Protein AF-A0A935LL86-F1 (afdb_monomer_lite)

Sequence (190 aa):
MKTKGHTALGVNRIAEVAKLDKKLIYVYFGSVDKLIETYVKKQEYWSVLFEKSSTELVEKAKNEIDANKTTEELVNLFDYFYSSKEMQKIILWEISEKNKALKNIATQREAFAGKLFEFSDSFFTNNDIDFRALMAIQIAGLYHLVLNGKANGTTFCGIDITKEADRKRIEQAINQIQSCIFEKAKQKKT

Secondary structure (DSSP, 8-state):
--SS-GGG-SHHHHHHHHTS-HHHHHHHHSSHHHHHHHHHHHH-HHHHHHHH--HHHHHHHTT---HHHHHHHHHHHHHHHHH-HHHHHHHHHHHHS--HHHHHHHHHHHHHHHHHHHHHHHHHTTSS--HHHHHHHHHHHHHHHHHHHHHH---BTTB-TTSHHHHHHHHHHHHHHHHHHHHHHHHTT-

Structure (mmCIF, N/CA/C/O backbone):
data_AF-A0A935LL86-F1
#
_entry.id   AF-A0A935LL86-F1
#
loop_
_atom_site.group_PDB
_atom_site.id
_atom_site.type_symbol
_atom_site.label_atom_id
_atom_site.label_alt_id
_atom_site.label_comp_id
_atom_site.label_asym_id
_atom_site.label_entity_id
_atom_site.label_seq_id
_atom_site.pdbx_PDB_ins_code
_atom_site.Cartn_x
_atom_site.Cartn_y
_atom_site.Cartn_z
_atom_site.occupancy
_atom_site.B_iso_or_equiv
_atom_site.auth_seq_id
_atom_site.auth_comp_id
_atom_site.auth_asym_id
_atom_site.auth_atom_id
_atom_site.pdbx_PDB_model_num
ATOM 1 N N . MET A 1 1 ? 8.339 -1.207 -18.072 1.00 55.94 1 MET A N 1
ATOM 2 C CA . MET A 1 1 ? 7.501 -1.431 -16.868 1.00 55.94 1 MET A CA 1
ATOM 3 C C . MET A 1 1 ? 6.144 -2.066 -17.169 1.00 55.94 1 MET A C 1
ATOM 5 O O . MET A 1 1 ? 5.801 -3.041 -16.518 1.00 55.94 1 MET A O 1
ATOM 9 N N . LYS A 1 2 ? 5.371 -1.592 -18.160 1.00 54.03 2 LYS A N 1
ATOM 10 C CA . LYS A 1 2 ? 3.994 -2.082 -18.371 1.00 54.03 2 LYS A CA 1
ATOM 11 C C . LYS A 1 2 ? 3.855 -3.521 -18.913 1.00 54.03 2 LYS A C 1
ATOM 13 O O . LYS A 1 2 ? 2.810 -4.108 -18.669 1.00 54.03 2 LYS A O 1
ATOM 18 N N . THR A 1 3 ? 4.850 -4.107 -19.584 1.00 54.25 3 THR A N 1
ATOM 19 C CA . THR A 1 3 ? 4.642 -5.338 -20.384 1.00 54.25 3 THR A CA 1
ATOM 20 C C . THR A 1 3 ? 5.472 -6.569 -20.001 1.00 54.25 3 THR A C 1
ATOM 22 O O . THR A 1 3 ? 5.074 -7.663 -20.372 1.00 54.25 3 THR A O 1
ATOM 25 N N . LYS A 1 4 ? 6.610 -6.443 -19.296 1.00 57.56 4 LYS A N 1
ATOM 26 C CA . LYS A 1 4 ? 7.564 -7.566 -19.115 1.00 57.56 4 LYS A CA 1
ATOM 27 C C . LYS A 1 4 ? 8.084 -7.796 -17.681 1.00 57.56 4 LYS A C 1
ATOM 29 O O . LYS A 1 4 ? 9.087 -8.477 -17.520 1.00 57.56 4 LYS A O 1
ATOM 34 N N . GLY A 1 5 ? 7.431 -7.243 -16.652 1.00 56.56 5 GLY A N 1
ATOM 35 C CA . GLY A 1 5 ? 7.878 -7.396 -15.252 1.00 56.56 5 GLY A CA 1
ATOM 36 C C . GLY A 1 5 ? 9.148 -6.596 -14.911 1.00 56.56 5 GLY A C 1
ATOM 37 O O . GLY A 1 5 ? 9.671 -5.872 -15.763 1.00 56.56 5 GLY A O 1
ATOM 38 N N . HIS A 1 6 ? 9.635 -6.681 -13.669 1.00 56.97 6 HIS A N 1
ATOM 39 C CA . HIS A 1 6 ? 10.824 -5.946 -13.206 1.00 56.97 6 HIS A CA 1
ATOM 40 C C . HIS A 1 6 ? 12.147 -6.602 -13.603 1.00 56.97 6 HIS A C 1
ATOM 42 O O . HIS A 1 6 ? 13.141 -5.898 -13.733 1.00 56.97 6 HIS A O 1
ATOM 48 N N . THR A 1 7 ? 12.175 -7.903 -13.903 1.00 55.91 7 THR A N 1
ATOM 49 C CA . THR A 1 7 ? 13.348 -8.572 -14.507 1.00 55.91 7 THR A CA 1
ATOM 50 C C . THR A 1 7 ? 13.721 -7.968 -15.870 1.00 55.91 7 THR A C 1
ATOM 52 O O . THR A 1 7 ? 14.844 -8.105 -16.352 1.00 55.91 7 THR A O 1
ATOM 55 N N . ALA A 1 8 ? 12.799 -7.216 -16.481 1.00 56.88 8 ALA A N 1
ATOM 56 C CA . ALA A 1 8 ? 13.017 -6.414 -17.677 1.00 56.88 8 ALA A CA 1
ATOM 57 C C . ALA A 1 8 ? 13.539 -4.982 -17.410 1.00 56.88 8 ALA A C 1
ATOM 59 O O . ALA A 1 8 ? 13.748 -4.246 -18.374 1.00 56.88 8 ALA A O 1
ATOM 60 N N . LEU A 1 9 ? 13.767 -4.571 -16.156 1.00 63.94 9 LEU A N 1
ATOM 61 C CA . LEU A 1 9 ? 14.299 -3.248 -15.769 1.00 63.94 9 LEU A CA 1
ATOM 62 C C . LEU A 1 9 ? 15.834 -3.150 -15.845 1.00 63.94 9 LEU A C 1
ATOM 64 O O . LEU A 1 9 ? 16.451 -2.343 -15.158 1.00 63.94 9 LEU A O 1
ATOM 68 N N . GLY A 1 10 ? 16.473 -3.954 -16.694 1.00 69.25 10 GLY A N 1
ATOM 69 C CA . GLY A 1 10 ? 17.899 -3.812 -16.983 1.00 69.25 10 GLY A CA 1
ATOM 70 C C . GLY A 1 10 ? 18.177 -2.618 -17.901 1.00 69.25 10 GLY A C 1
ATOM 71 O O . GLY A 1 10 ? 17.397 -2.347 -18.817 1.00 69.25 10 GLY A O 1
ATOM 72 N N . VAL A 1 11 ? 19.323 -1.949 -17.709 1.00 78.19 11 VAL A N 1
ATOM 73 C CA . VAL A 1 11 ? 19.739 -0.758 -18.485 1.00 78.19 11 VAL A CA 1
ATOM 74 C C . VAL A 1 11 ? 19.571 -0.938 -19.995 1.00 78.19 11 VAL A C 1
ATOM 76 O O . VAL A 1 11 ? 19.032 -0.068 -20.673 1.00 78.19 11 VAL A O 1
ATOM 79 N N . ASN A 1 12 ? 19.978 -2.101 -20.510 1.00 78.06 12 ASN A N 1
ATOM 80 C CA . ASN A 1 12 ? 19.962 -2.400 -21.939 1.00 78.06 12 ASN A CA 1
ATOM 81 C C . ASN A 1 12 ? 18.534 -2.448 -22.478 1.00 78.06 12 ASN A C 1
ATOM 83 O O . ASN A 1 12 ? 18.262 -1.944 -23.559 1.00 78.06 12 ASN A O 1
ATOM 87 N N . ARG A 1 13 ? 17.608 -3.005 -21.699 1.00 76.94 13 ARG A N 1
ATOM 88 C CA . ARG A 1 13 ? 16.220 -3.173 -22.116 1.00 76.94 13 ARG A CA 1
ATOM 89 C C . ARG A 1 13 ? 15.426 -1.880 -22.008 1.00 76.94 13 ARG A C 1
ATOM 91 O O . ARG A 1 13 ? 14.560 -1.619 -22.835 1.00 76.94 13 ARG A O 1
ATOM 98 N N . ILE A 1 14 ? 15.733 -1.060 -21.005 1.00 80.69 14 ILE A N 1
ATOM 99 C CA . ILE A 1 14 ? 15.182 0.293 -20.895 1.00 80.69 14 ILE A CA 1
ATOM 100 C C . ILE A 1 14 ? 15.620 1.125 -22.105 1.00 80.69 14 ILE A C 1
ATOM 102 O O . ILE A 1 14 ? 14.772 1.736 -22.751 1.00 80.69 14 ILE A O 1
ATOM 106 N N . ALA A 1 15 ? 16.912 1.096 -22.441 1.00 83.56 15 ALA A N 1
ATOM 107 C CA . ALA A 1 15 ? 17.472 1.789 -23.599 1.00 83.56 15 ALA A CA 1
ATOM 108 C C . ALA A 1 15 ? 16.850 1.308 -24.924 1.00 83.56 15 ALA A C 1
ATOM 110 O O . ALA A 1 15 ? 16.415 2.122 -25.736 1.00 83.56 15 ALA A O 1
ATOM 111 N N . GLU A 1 16 ? 16.718 -0.010 -25.096 1.00 84.25 16 GLU A N 1
ATOM 112 C CA . GLU A 1 16 ? 16.085 -0.640 -26.262 1.00 84.25 16 GLU A CA 1
ATOM 113 C C . GLU A 1 16 ? 14.626 -0.191 -26.440 1.00 84.25 16 GLU A C 1
ATOM 115 O O . GLU A 1 16 ? 14.238 0.252 -27.520 1.00 84.25 16 GLU A O 1
ATOM 120 N N . VAL A 1 17 ? 13.818 -0.241 -25.374 1.00 81.81 17 VAL A N 1
ATOM 121 C CA . VAL A 1 17 ? 12.406 0.178 -25.420 1.00 81.81 17 VAL A CA 1
ATOM 122 C C . VAL A 1 17 ? 12.272 1.683 -25.655 1.00 81.81 17 VAL A C 1
ATOM 124 O O . VAL A 1 17 ? 11.382 2.105 -26.390 1.00 81.81 17 VAL A O 1
ATOM 127 N N . ALA A 1 18 ? 13.148 2.489 -25.052 1.00 83.25 18 ALA A N 1
ATOM 128 C CA . ALA A 1 18 ? 13.172 3.936 -25.247 1.00 83.25 18 ALA A CA 1
ATOM 129 C C . ALA A 1 18 ? 13.716 4.347 -26.626 1.00 83.25 18 ALA A C 1
ATOM 131 O O . ALA A 1 18 ? 13.548 5.501 -27.008 1.00 83.25 18 ALA A O 1
ATOM 132 N N . LYS A 1 19 ? 14.350 3.422 -27.365 1.00 86.38 19 LYS A N 1
ATOM 133 C CA . LYS A 1 19 ? 15.103 3.691 -28.602 1.00 86.38 19 LYS A CA 1
ATOM 134 C C . LYS A 1 19 ? 16.172 4.777 -28.407 1.00 86.38 19 LYS A C 1
ATOM 136 O O . LYS A 1 19 ? 16.367 5.630 -29.267 1.00 86.38 19 LYS A O 1
ATOM 141 N N . LEU A 1 20 ? 16.850 4.743 -27.259 1.00 89.06 20 LEU A N 1
ATOM 142 C CA . LEU A 1 20 ? 17.878 5.706 -26.860 1.00 89.06 20 LEU A CA 1
ATOM 143 C C . LEU A 1 20 ? 19.176 4.992 -26.478 1.00 89.06 20 LEU A C 1
ATOM 145 O O . LEU A 1 20 ? 19.161 3.832 -26.071 1.00 89.06 20 LEU A O 1
ATOM 149 N N . ASP A 1 21 ? 20.306 5.697 -26.559 1.00 88.88 21 ASP A N 1
ATOM 150 C CA . ASP A 1 21 ? 21.582 5.175 -26.063 1.00 88.88 21 ASP A CA 1
ATOM 151 C C . ASP A 1 21 ? 21.531 5.025 -24.532 1.00 88.88 21 ASP A C 1
ATOM 153 O O . ASP A 1 21 ? 21.173 5.957 -23.806 1.00 88.88 21 ASP A O 1
ATOM 157 N N . LYS A 1 22 ? 21.945 3.858 -24.022 1.00 87.25 22 LYS A N 1
ATOM 158 C CA . LYS A 1 22 ? 22.046 3.579 -22.582 1.00 87.25 22 LYS A CA 1
ATOM 159 C C . LYS A 1 22 ? 22.903 4.597 -21.825 1.00 87.25 22 LYS A C 1
ATOM 161 O O . LYS A 1 22 ? 22.665 4.813 -20.639 1.00 87.25 22 LYS A O 1
ATOM 166 N N . LYS A 1 23 ? 23.870 5.245 -22.484 1.00 90.31 23 LYS A N 1
ATOM 167 C CA . LYS A 1 23 ? 24.675 6.334 -21.913 1.00 90.31 23 LYS A CA 1
ATOM 168 C C . LYS A 1 23 ? 23.801 7.481 -21.418 1.00 90.31 23 LYS A C 1
ATOM 170 O O . LYS A 1 23 ? 24.103 8.033 -20.366 1.00 90.31 23 LYS A O 1
ATOM 175 N N . LEU A 1 24 ? 22.695 7.787 -22.099 1.00 89.69 24 LEU A N 1
ATOM 176 C CA . LEU A 1 24 ? 21.781 8.851 -21.680 1.00 89.69 24 LEU A CA 1
ATOM 177 C C . LEU A 1 24 ? 21.135 8.555 -20.322 1.00 89.69 24 LEU A C 1
ATOM 179 O O . LEU A 1 24 ? 20.905 9.478 -19.549 1.00 89.69 24 LEU A O 1
ATOM 183 N N . ILE A 1 25 ? 20.921 7.282 -19.970 1.00 86.62 25 ILE A N 1
ATOM 184 C CA . ILE A 1 25 ? 20.434 6.914 -18.631 1.00 86.62 25 ILE A CA 1
ATOM 185 C C . ILE A 1 25 ? 21.447 7.350 -17.565 1.00 86.62 25 ILE A C 1
ATOM 187 O O . ILE A 1 25 ? 21.068 7.937 -16.556 1.00 86.62 25 ILE A O 1
ATOM 191 N N . TYR A 1 26 ? 22.739 7.122 -17.802 1.00 89.31 26 TYR A N 1
ATOM 192 C CA . TYR A 1 26 ? 23.791 7.550 -16.879 1.00 89.31 26 TYR A CA 1
ATOM 193 C C . TYR A 1 26 ? 23.988 9.071 -16.881 1.00 89.31 26 TYR A C 1
ATOM 195 O O . TYR A 1 26 ? 24.214 9.638 -15.820 1.00 89.31 26 TYR A O 1
ATOM 203 N N . VAL A 1 27 ? 23.844 9.738 -18.030 1.00 91.12 27 VAL A N 1
ATOM 204 C CA . VAL A 1 27 ? 23.952 11.205 -18.128 1.00 91.12 27 VAL A CA 1
ATOM 205 C C . VAL A 1 27 ? 22.826 11.902 -17.362 1.00 91.12 27 VAL A C 1
ATOM 207 O O . VAL A 1 27 ? 23.096 12.809 -16.583 1.00 91.12 27 VAL A O 1
ATOM 210 N N . TYR A 1 28 ? 21.574 11.479 -17.552 1.00 90.00 28 TYR A N 1
ATOM 211 C CA . TYR A 1 28 ? 20.422 12.160 -16.951 1.00 90.00 28 TYR A CA 1
ATOM 212 C C . TYR A 1 28 ? 20.105 11.693 -15.530 1.00 90.00 28 TYR A C 1
ATOM 214 O O . TYR A 1 28 ? 19.640 12.489 -14.719 1.00 90.00 28 TYR A O 1
ATOM 222 N N . PHE A 1 29 ? 20.340 10.417 -15.214 1.00 87.94 29 PHE A N 1
ATOM 223 C CA . PHE A 1 29 ? 19.919 9.828 -13.939 1.00 87.94 29 PHE A CA 1
ATOM 224 C C . PHE A 1 29 ? 21.089 9.325 -13.091 1.00 87.94 29 PHE A C 1
ATOM 226 O O . PHE A 1 29 ? 20.899 9.018 -11.919 1.00 87.94 29 PHE A O 1
ATOM 233 N N . GLY A 1 30 ? 22.306 9.217 -13.630 1.00 89.12 30 GLY A N 1
ATOM 234 C CA . GLY A 1 30 ? 23.483 8.696 -12.922 1.00 89.12 30 GLY A CA 1
ATOM 235 C C . GLY A 1 30 ? 23.498 7.173 -12.746 1.00 89.12 30 GLY A C 1
ATOM 236 O O . GLY A 1 30 ? 24.562 6.561 -12.776 1.00 89.12 30 GLY A O 1
ATOM 237 N N . SER A 1 31 ? 22.338 6.531 -12.593 1.00 88.00 31 SER A N 1
ATOM 238 C CA . SER A 1 31 ? 22.199 5.073 -12.571 1.00 88.00 31 SER A CA 1
ATOM 239 C C . SER A 1 31 ? 20.795 4.633 -12.991 1.00 88.00 31 SER A C 1
ATOM 241 O O . SER A 1 31 ? 19.843 5.414 -12.976 1.00 88.00 31 SER A O 1
ATOM 243 N N . VAL A 1 32 ? 20.653 3.349 -13.332 1.00 84.44 32 VAL A N 1
ATOM 244 C CA . VAL A 1 32 ? 19.335 2.735 -13.565 1.00 84.44 32 VAL A CA 1
ATOM 245 C C . VAL A 1 32 ? 18.480 2.769 -12.304 1.00 84.44 32 VAL A C 1
ATOM 247 O O . VAL A 1 32 ? 17.290 3.042 -12.394 1.00 84.44 32 VAL A O 1
ATOM 250 N N . ASP A 1 33 ? 19.085 2.542 -11.137 1.00 84.31 33 ASP A N 1
ATOM 251 C CA . ASP A 1 33 ? 18.382 2.599 -9.855 1.00 84.31 33 ASP A CA 1
ATOM 252 C C . ASP A 1 33 ? 17.742 3.976 -9.649 1.00 84.31 33 ASP A C 1
ATOM 254 O O . ASP A 1 33 ? 16.548 4.062 -9.379 1.00 84.31 33 ASP A O 1
ATOM 258 N N . LYS A 1 34 ? 18.491 5.061 -9.889 1.00 86.06 34 LYS A N 1
ATOM 259 C CA . LYS A 1 34 ? 17.969 6.433 -9.796 1.00 86.06 34 LYS A CA 1
ATOM 260 C C . LYS A 1 34 ? 16.880 6.722 -10.830 1.00 86.06 34 LYS A C 1
ATOM 262 O O . LYS A 1 34 ? 15.926 7.434 -10.523 1.00 86.06 34 LYS A O 1
ATOM 267 N N . LEU A 1 35 ? 16.987 6.167 -12.040 1.00 86.62 35 LEU A N 1
ATOM 268 C CA . LEU A 1 35 ? 15.915 6.248 -13.037 1.00 86.62 35 LEU A CA 1
ATOM 269 C C . LEU A 1 35 ? 14.633 5.564 -12.532 1.00 86.62 35 LEU A C 1
ATOM 271 O O . LEU A 1 35 ? 13.551 6.141 -12.645 1.00 86.62 35 LEU A O 1
ATOM 275 N N . ILE A 1 36 ? 14.747 4.359 -11.965 1.00 82.00 36 ILE A N 1
ATOM 276 C CA . ILE A 1 36 ? 13.613 3.618 -11.395 1.00 82.00 36 ILE A CA 1
ATOM 277 C C . ILE A 1 36 ? 13.005 4.406 -10.232 1.00 82.00 36 ILE A C 1
ATOM 279 O O . ILE A 1 36 ? 11.796 4.617 -10.225 1.00 82.00 36 ILE A O 1
ATOM 283 N N . GLU A 1 37 ? 13.824 4.898 -9.302 1.00 82.44 37 GLU A N 1
ATOM 284 C CA . GLU A 1 37 ? 13.379 5.740 -8.184 1.00 82.44 37 GLU A CA 1
ATOM 285 C C . GLU A 1 37 ? 12.641 6.994 -8.669 1.00 82.44 37 GLU A C 1
ATOM 287 O O . GLU A 1 37 ? 11.549 7.291 -8.189 1.00 82.44 37 GLU A O 1
ATOM 292 N N . THR A 1 38 ? 13.189 7.697 -9.664 1.00 82.88 38 THR A N 1
ATOM 293 C CA . THR A 1 38 ? 12.567 8.901 -10.243 1.00 82.88 38 THR A CA 1
ATOM 294 C C . THR A 1 38 ? 11.224 8.584 -10.893 1.00 82.88 38 THR A C 1
ATOM 296 O O . THR A 1 38 ? 10.276 9.357 -10.773 1.00 82.88 38 THR A O 1
ATOM 299 N N . TYR A 1 39 ? 11.126 7.449 -11.589 1.00 81.44 39 TYR A N 1
ATOM 300 C CA . TYR A 1 39 ? 9.870 7.018 -12.190 1.00 81.44 39 TYR A CA 1
ATOM 301 C C . TYR A 1 39 ? 8.831 6.657 -11.128 1.00 81.44 39 TYR A C 1
ATOM 303 O O . TYR A 1 39 ? 7.689 7.097 -11.226 1.00 81.44 39 TYR A O 1
ATOM 311 N N . VAL A 1 40 ? 9.211 5.859 -10.126 1.00 77.62 40 VAL A N 1
ATOM 312 C CA . VAL A 1 40 ? 8.272 5.383 -9.105 1.00 77.62 40 VAL A CA 1
ATOM 313 C C . VAL A 1 40 ? 7.728 6.548 -8.290 1.00 77.62 40 VAL A C 1
ATOM 315 O O . VAL A 1 40 ? 6.517 6.620 -8.127 1.00 77.62 40 VAL A O 1
ATOM 318 N N . LYS A 1 41 ? 8.568 7.519 -7.912 1.00 76.12 41 LYS A N 1
ATOM 319 C CA . LYS A 1 41 ? 8.119 8.737 -7.2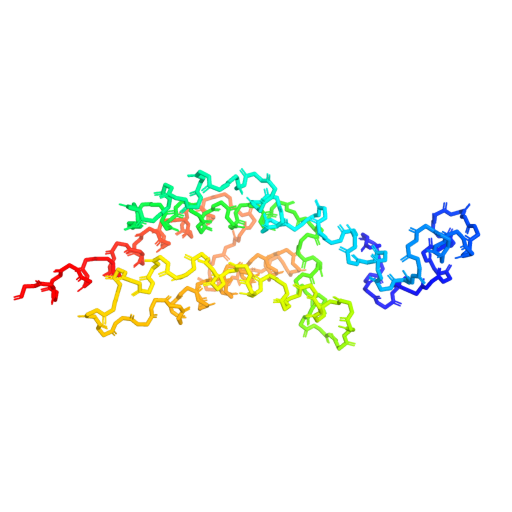18 1.00 76.12 41 LYS A CA 1
ATOM 320 C C . LYS A 1 41 ? 7.010 9.483 -7.963 1.00 76.12 41 LYS A C 1
ATOM 322 O O . LYS A 1 41 ? 6.063 9.940 -7.345 1.00 76.12 41 LYS A O 1
ATOM 327 N N . LYS A 1 42 ? 7.060 9.550 -9.296 1.00 75.31 42 LYS A N 1
ATOM 328 C CA . LYS A 1 42 ? 5.995 10.200 -10.088 1.00 75.31 42 LYS A CA 1
ATOM 329 C C . LYS A 1 42 ? 4.667 9.439 -10.082 1.00 75.31 42 LYS A C 1
ATOM 331 O O . LYS A 1 42 ? 3.626 10.031 -10.338 1.00 75.31 42 LYS A O 1
ATOM 336 N N . GLN A 1 43 ? 4.713 8.131 -9.845 1.00 69.69 43 GLN A N 1
ATOM 337 C CA . GLN A 1 43 ? 3.572 7.219 -9.955 1.00 69.69 43 GLN A CA 1
ATOM 338 C C . GLN A 1 43 ? 3.066 6.734 -8.594 1.00 69.69 43 GLN A C 1
ATOM 340 O O . GLN A 1 43 ? 2.157 5.911 -8.546 1.00 69.69 43 GLN A O 1
ATOM 345 N N . GLU A 1 44 ? 3.685 7.162 -7.499 1.00 68.12 44 GLU A N 1
ATOM 346 C CA . GLU A 1 44 ? 3.389 6.660 -6.167 1.00 68.12 44 GLU A CA 1
ATOM 347 C C . GLU A 1 44 ? 2.343 7.550 -5.496 1.00 68.12 44 GLU A C 1
ATOM 349 O O . GLU A 1 44 ? 2.533 8.758 -5.364 1.00 68.12 44 GLU A O 1
ATOM 354 N N . TYR A 1 45 ? 1.254 6.934 -5.032 1.00 67.56 45 TYR A N 1
ATOM 355 C CA . TYR A 1 45 ? 0.167 7.604 -4.308 1.00 67.56 45 TYR A CA 1
ATOM 356 C C . TYR A 1 45 ? 0.685 8.527 -3.199 1.00 67.56 45 TYR A C 1
ATOM 358 O O . TYR A 1 45 ? 0.318 9.694 -3.121 1.00 67.56 45 TYR A O 1
ATOM 366 N N . TRP A 1 46 ? 1.616 8.012 -2.395 1.00 64.56 46 TRP A N 1
ATOM 367 C CA . TRP A 1 46 ? 2.216 8.715 -1.266 1.00 64.56 46 TRP A CA 1
ATOM 368 C C . TRP A 1 46 ? 3.104 9.877 -1.689 1.00 64.56 46 TRP A C 1
ATOM 370 O O . TRP A 1 46 ? 3.145 10.878 -0.991 1.00 64.56 46 TRP A O 1
ATOM 380 N N . SER A 1 47 ? 3.768 9.781 -2.842 1.00 62.75 47 SER A N 1
ATOM 381 C CA . SER A 1 47 ? 4.551 10.887 -3.398 1.00 62.75 47 SER A CA 1
ATOM 382 C C . SER A 1 47 ? 3.642 11.985 -3.969 1.00 62.75 47 SER A C 1
ATOM 384 O O . SER A 1 47 ? 3.931 13.164 -3.804 1.00 62.75 47 SER A O 1
ATOM 386 N N . VAL A 1 48 ? 2.494 11.626 -4.559 1.00 60.25 48 VAL A N 1
ATOM 387 C CA . VAL A 1 48 ? 1.467 12.599 -4.980 1.00 60.25 48 VAL A CA 1
ATOM 388 C C . VAL A 1 48 ? 0.815 13.273 -3.771 1.00 60.25 48 VAL A C 1
ATOM 390 O O . VAL A 1 48 ? 0.581 14.480 -3.801 1.00 60.25 48 VAL A O 1
ATOM 393 N N . LEU A 1 49 ? 0.542 12.521 -2.700 1.00 60.16 49 LEU A N 1
ATOM 394 C CA . LEU A 1 49 ? 0.116 13.093 -1.423 1.00 60.16 49 LEU A CA 1
ATOM 395 C C . LEU A 1 49 ? 1.209 13.982 -0.826 1.00 60.16 49 LEU A C 1
ATOM 397 O O . LEU A 1 49 ? 0.878 15.054 -0.347 1.00 60.16 49 LEU A O 1
ATOM 401 N N . PHE A 1 50 ? 2.484 13.596 -0.922 1.00 56.69 50 PHE A N 1
ATOM 402 C CA . PHE A 1 50 ? 3.634 14.363 -0.435 1.00 56.69 50 PHE A CA 1
ATOM 403 C C . PHE A 1 50 ? 3.821 15.697 -1.172 1.00 56.69 50 PHE A C 1
ATOM 405 O O . PHE A 1 50 ? 4.030 16.728 -0.539 1.00 56.69 50 PHE A O 1
ATOM 412 N N . GLU A 1 51 ? 3.722 15.701 -2.506 1.00 57.34 51 GLU A N 1
ATOM 413 C CA . GLU A 1 51 ? 3.814 16.923 -3.319 1.00 57.34 51 GLU A CA 1
ATOM 414 C C . GLU A 1 51 ? 2.613 17.852 -3.105 1.00 57.34 51 GLU A C 1
ATOM 416 O O . GLU A 1 51 ? 2.748 19.072 -3.194 1.00 57.34 51 GLU A O 1
ATOM 421 N N . LYS A 1 52 ? 1.440 17.282 -2.805 1.00 52.16 52 LYS A N 1
ATOM 422 C CA . LYS A 1 52 ? 0.238 18.050 -2.460 1.00 52.16 52 LYS A CA 1
ATOM 423 C C . LYS A 1 52 ? 0.216 18.489 -1.001 1.00 52.16 52 LYS A C 1
ATOM 425 O O . LYS A 1 52 ? -0.392 19.514 -0.717 1.00 52.16 52 LYS A O 1
ATOM 430 N N . SER A 1 53 ? 0.861 17.754 -0.094 1.00 52.34 53 SER A N 1
ATOM 431 C CA . SER A 1 53 ? 0.953 18.084 1.323 1.00 52.34 53 SER A CA 1
ATOM 432 C C . SER A 1 53 ? 1.981 19.188 1.524 1.00 52.34 53 SER A C 1
ATOM 434 O O . SER A 1 53 ? 3.145 18.941 1.841 1.00 52.34 53 SER A O 1
ATOM 436 N N . SER A 1 54 ? 1.546 20.434 1.345 1.00 54.12 54 SER A N 1
ATOM 437 C CA . SER A 1 54 ? 2.243 21.571 1.936 1.00 54.12 54 SER A CA 1
ATOM 438 C C . SER A 1 54 ? 2.356 21.367 3.453 1.00 54.12 54 SER A C 1
ATOM 440 O O . SER A 1 54 ? 1.588 20.618 4.066 1.00 54.12 54 SER A O 1
ATOM 442 N N . THR A 1 55 ? 3.299 22.061 4.086 1.00 56.84 55 THR A N 1
ATOM 443 C CA . THR A 1 55 ? 3.425 22.126 5.552 1.00 56.84 55 THR A CA 1
ATOM 444 C C . THR A 1 55 ? 2.090 22.429 6.254 1.00 56.84 55 THR A C 1
ATOM 446 O O . THR A 1 55 ? 1.854 21.929 7.348 1.00 56.84 55 THR A O 1
ATOM 449 N N . GLU A 1 56 ? 1.170 23.139 5.595 1.00 52.72 56 GLU A N 1
ATOM 450 C CA . GLU A 1 56 ? -0.180 23.444 6.095 1.00 52.72 56 GLU A CA 1
ATOM 451 C C . GLU A 1 56 ? -1.123 22.227 6.170 1.00 52.72 56 GLU A C 1
ATOM 453 O O . GLU A 1 56 ? -1.967 22.162 7.063 1.00 52.72 56 GLU A O 1
ATOM 458 N N . LEU A 1 57 ? -1.009 21.246 5.266 1.00 53.34 57 LEU A N 1
ATOM 459 C CA . LEU A 1 57 ? -1.824 20.019 5.309 1.00 53.34 57 LEU A CA 1
ATOM 460 C C . LEU A 1 57 ? -1.391 19.097 6.452 1.00 53.34 57 LEU A C 1
ATOM 462 O O . LEU A 1 57 ? -2.230 18.493 7.117 1.00 53.34 57 LEU A O 1
ATOM 466 N N . VAL A 1 58 ? -0.085 19.051 6.717 1.00 57.03 58 VAL A N 1
ATOM 467 C CA . VAL A 1 58 ? 0.502 18.344 7.862 1.00 57.03 58 VAL A CA 1
ATOM 468 C C . VAL A 1 58 ? 0.069 18.999 9.182 1.00 57.03 58 VAL A C 1
ATOM 470 O O . VAL A 1 58 ? -0.275 18.301 10.134 1.00 57.03 58 VAL A O 1
ATOM 473 N N . GLU A 1 59 ? 0.001 20.333 9.238 1.00 57.06 59 GLU A N 1
ATOM 474 C CA . GLU A 1 59 ? -0.508 21.054 10.413 1.00 57.06 59 GLU A CA 1
ATOM 475 C C . GLU A 1 59 ? -2.024 20.911 10.617 1.00 57.06 59 GLU A C 1
ATOM 477 O O . GLU A 1 59 ? -2.461 20.768 11.759 1.00 57.06 59 GLU A O 1
ATOM 482 N N . LYS A 1 60 ? -2.835 20.877 9.551 1.00 54.56 60 LYS A N 1
ATOM 483 C CA . LYS A 1 60 ? -4.277 20.580 9.662 1.00 54.56 60 LYS A CA 1
ATOM 484 C C . LYS A 1 60 ? -4.545 19.152 10.143 1.00 54.56 60 LYS A C 1
ATOM 486 O O . LYS A 1 60 ? -5.382 18.960 11.023 1.00 54.56 60 LYS A O 1
ATOM 491 N N . ALA A 1 61 ? -3.800 18.167 9.633 1.00 57.16 61 ALA A N 1
ATOM 492 C CA . ALA A 1 61 ? -3.929 16.764 10.038 1.00 57.16 61 ALA A CA 1
ATOM 493 C C . ALA A 1 61 ? -3.688 16.551 11.546 1.00 57.16 61 ALA A C 1
ATOM 495 O O . ALA A 1 61 ? -4.299 15.675 12.159 1.00 57.16 61 ALA A O 1
ATOM 496 N N . LYS A 1 62 ? -2.857 17.400 12.163 1.00 55.38 62 LYS A N 1
ATOM 497 C CA . LYS A 1 62 ? -2.501 17.352 13.588 1.00 55.38 62 LYS A CA 1
ATOM 498 C C . LYS A 1 62 ? -3.694 17.489 14.542 1.00 55.38 62 LYS A C 1
ATOM 500 O O . LYS A 1 62 ? -3.643 16.938 15.637 1.00 55.38 62 LYS A O 1
ATOM 505 N N . ASN A 1 63 ? -4.757 18.190 14.142 1.00 55.94 63 ASN A N 1
ATOM 506 C CA . ASN A 1 63 ? -5.897 18.495 15.018 1.00 55.94 63 ASN A CA 1
ATOM 507 C C . ASN A 1 63 ? -7.166 17.691 14.706 1.00 55.94 63 ASN A C 1
ATOM 509 O O . ASN A 1 63 ? -8.179 17.879 15.377 1.00 55.94 63 ASN A O 1
ATOM 513 N N . GLU A 1 64 ? -7.142 16.814 13.701 1.00 67.19 64 GLU A N 1
ATOM 514 C CA . GLU A 1 64 ? -8.380 16.277 13.131 1.00 67.19 64 GLU A CA 1
ATOM 515 C C . GLU A 1 64 ? -8.334 14.777 12.813 1.00 67.19 64 GLU A C 1
ATOM 517 O O . GLU A 1 64 ? -9.084 14.316 11.957 1.00 67.19 64 GLU A O 1
ATOM 522 N N . ILE A 1 65 ? -7.472 13.988 13.464 1.00 80.44 65 ILE A N 1
ATOM 523 C CA . ILE A 1 65 ? -7.543 12.539 13.268 1.00 80.44 65 ILE A CA 1
ATOM 524 C C . ILE A 1 65 ? -8.850 11.985 13.855 1.00 80.44 65 ILE A C 1
ATOM 526 O O . ILE A 1 65 ? -9.092 12.017 15.063 1.00 80.44 65 ILE A O 1
ATOM 530 N N . ASP A 1 66 ? -9.702 11.468 12.976 1.00 88.50 66 ASP A N 1
ATOM 531 C CA . ASP A 1 66 ? -10.967 10.835 13.323 1.00 88.50 66 ASP A CA 1
ATOM 532 C C . ASP A 1 66 ? -11.272 9.644 12.399 1.00 88.50 66 ASP A C 1
ATOM 534 O O . ASP A 1 66 ? -10.556 9.364 11.427 1.00 88.50 66 ASP A O 1
ATOM 538 N N . ALA A 1 67 ? -12.345 8.921 12.727 1.00 92.25 67 ALA A N 1
ATOM 539 C CA . ALA A 1 67 ? -12.776 7.748 11.979 1.00 92.25 67 ALA A CA 1
ATOM 540 C C . ALA A 1 67 ? -13.136 8.066 10.520 1.00 92.25 67 ALA A C 1
ATOM 542 O O . ALA A 1 67 ? -12.825 7.266 9.638 1.00 92.25 67 ALA A O 1
ATOM 543 N N . ASN A 1 68 ? -13.755 9.218 10.251 1.00 91.38 68 ASN A N 1
ATOM 544 C CA . ASN A 1 68 ? -14.216 9.591 8.914 1.00 91.38 68 ASN A CA 1
ATOM 545 C C . ASN A 1 68 ? -13.029 9.912 8.008 1.00 91.38 68 ASN A C 1
ATOM 547 O O . ASN A 1 68 ? -12.943 9.375 6.909 1.00 91.38 68 ASN A O 1
ATOM 551 N N . LYS A 1 69 ? -12.075 10.710 8.492 1.00 88.12 69 LYS A N 1
ATOM 552 C CA . LYS A 1 69 ? -10.858 11.058 7.742 1.00 88.12 69 LYS A CA 1
ATOM 553 C C . LYS A 1 69 ? -9.972 9.850 7.498 1.00 88.12 69 LYS A C 1
ATOM 555 O O . LYS A 1 69 ? -9.496 9.646 6.388 1.00 88.12 69 LYS A O 1
ATOM 560 N N . THR A 1 70 ? -9.811 8.995 8.505 1.00 90.94 70 THR A N 1
ATOM 561 C CA . THR A 1 70 ? -9.058 7.743 8.331 1.00 90.94 70 THR A CA 1
ATOM 562 C C . THR A 1 70 ? -9.739 6.824 7.312 1.00 90.94 70 THR A C 1
ATOM 564 O O . THR A 1 70 ? -9.066 6.177 6.508 1.00 90.94 70 THR A O 1
ATOM 567 N N . THR A 1 71 ? -11.075 6.776 7.319 1.00 94.75 71 THR A N 1
ATOM 568 C CA . THR A 1 71 ? -11.858 6.031 6.325 1.00 94.75 71 THR A CA 1
ATOM 569 C C . THR A 1 71 ? -11.652 6.601 4.928 1.00 94.75 71 THR A C 1
ATOM 571 O O . THR A 1 71 ? -11.344 5.838 4.016 1.00 94.75 71 THR A O 1
ATOM 574 N N . GLU A 1 72 ? -11.766 7.919 4.764 1.00 91.62 72 GLU A N 1
ATOM 575 C CA . GLU A 1 72 ? -11.564 8.611 3.489 1.00 91.62 72 GLU A CA 1
ATOM 576 C C . GLU A 1 72 ? -10.176 8.318 2.905 1.00 91.62 72 GLU A C 1
ATOM 578 O O . GLU A 1 72 ? -10.070 7.930 1.744 1.00 91.62 72 GLU A O 1
ATOM 583 N N . GLU A 1 73 ? -9.117 8.389 3.714 1.00 88.88 73 GLU A N 1
ATOM 584 C CA . GLU A 1 73 ? -7.754 8.092 3.259 1.00 88.88 73 GLU A CA 1
ATOM 585 C C . GLU A 1 73 ? -7.570 6.634 2.817 1.00 88.88 73 GLU A C 1
ATOM 587 O O . GLU A 1 73 ? -6.933 6.361 1.795 1.00 88.88 73 GLU A O 1
ATOM 592 N N . LEU A 1 74 ? -8.150 5.676 3.546 1.00 94.12 74 LEU A N 1
ATOM 593 C CA . LEU A 1 74 ? -8.095 4.261 3.171 1.00 94.12 74 LEU A CA 1
ATOM 594 C C . LEU A 1 74 ? -8.907 3.960 1.907 1.00 94.12 74 LEU A C 1
ATOM 596 O O . LEU A 1 74 ? -8.465 3.154 1.086 1.00 94.12 74 LEU A O 1
ATOM 600 N N . VAL A 1 75 ? -10.063 4.605 1.734 1.00 95.56 75 VAL A N 1
ATOM 601 C CA . VAL A 1 75 ? -10.883 4.491 0.519 1.00 95.56 7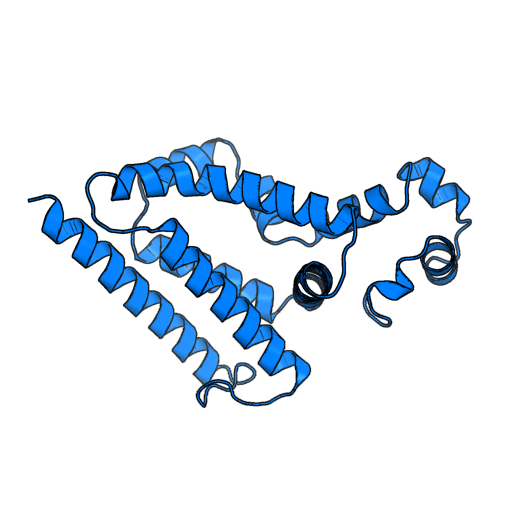5 VAL A CA 1
ATOM 602 C C . VAL A 1 75 ? -10.154 5.108 -0.674 1.00 95.56 75 VAL A C 1
ATOM 604 O O . VAL A 1 75 ? -10.015 4.448 -1.702 1.00 95.56 75 VAL A O 1
ATOM 607 N N . ASN A 1 76 ? -9.575 6.300 -0.520 1.00 92.12 76 ASN A N 1
ATOM 608 C CA . ASN A 1 76 ? -8.786 6.948 -1.568 1.00 92.12 76 ASN A CA 1
ATOM 609 C C . ASN A 1 76 ? -7.562 6.106 -1.964 1.00 92.12 76 ASN A C 1
ATOM 611 O O . ASN A 1 76 ? -7.286 5.932 -3.156 1.00 92.12 76 ASN A O 1
ATOM 615 N N . LEU A 1 77 ? -6.855 5.525 -0.985 1.00 91.94 77 LEU A N 1
ATOM 616 C CA . LEU A 1 77 ? -5.760 4.585 -1.236 1.00 91.94 77 LEU A CA 1
ATOM 617 C C . LEU A 1 77 ? -6.250 3.361 -2.019 1.00 91.94 77 LEU A C 1
ATOM 619 O O . LEU A 1 77 ? -5.603 2.943 -2.982 1.00 91.94 77 LEU A O 1
ATOM 623 N N . PHE A 1 78 ? -7.377 2.782 -1.607 1.00 95.94 78 PHE A N 1
ATOM 624 C CA . PHE A 1 78 ? -7.970 1.615 -2.249 1.00 95.94 78 PHE A CA 1
ATOM 625 C C . PHE A 1 78 ? -8.374 1.900 -3.703 1.00 95.94 78 PHE A C 1
ATOM 627 O O . PHE A 1 78 ? -7.976 1.150 -4.599 1.00 95.94 78 PHE A O 1
ATOM 634 N N . ASP A 1 79 ? -9.067 3.008 -3.963 1.00 94.06 79 ASP A N 1
ATOM 635 C CA . ASP A 1 79 ? -9.501 3.420 -5.303 1.00 94.06 79 ASP A CA 1
ATOM 636 C C . ASP A 1 79 ? -8.327 3.760 -6.220 1.00 94.06 79 ASP A C 1
ATOM 638 O O . ASP A 1 79 ? -8.266 3.333 -7.387 1.00 94.06 79 ASP A O 1
ATOM 642 N N . TYR A 1 80 ? -7.343 4.487 -5.690 1.00 91.62 80 TYR A N 1
ATOM 643 C CA . TYR A 1 80 ? -6.118 4.772 -6.420 1.00 91.62 80 TYR A CA 1
ATOM 644 C C . TYR A 1 80 ? -5.384 3.480 -6.775 1.00 91.62 80 TYR A C 1
ATOM 646 O O . TYR A 1 80 ? -5.001 3.267 -7.929 1.00 91.62 80 TYR A O 1
ATOM 654 N N . PHE A 1 81 ? -5.211 2.581 -5.806 1.00 93.38 81 PHE A N 1
ATOM 655 C CA . PHE A 1 81 ? -4.520 1.323 -6.042 1.00 93.38 81 PHE A CA 1
ATOM 656 C C . PHE A 1 81 ? -5.289 0.432 -7.020 1.00 93.38 81 PHE A C 1
ATOM 658 O O . PHE A 1 81 ? -4.676 -0.182 -7.891 1.00 93.38 81 PHE A O 1
ATOM 665 N N . TYR A 1 82 ? -6.623 0.404 -6.958 1.00 95.06 82 TYR A N 1
ATOM 666 C CA . TYR A 1 82 ? -7.474 -0.337 -7.891 1.00 95.06 82 TYR A CA 1
ATOM 667 C C . TYR A 1 82 ? -7.375 0.175 -9.339 1.00 95.06 82 TYR A C 1
ATOM 669 O O . TYR A 1 82 ? -7.384 -0.627 -10.289 1.00 95.06 82 TYR A O 1
ATOM 677 N N . SER A 1 83 ? -7.269 1.491 -9.524 1.00 91.94 83 SER A N 1
ATOM 678 C CA . SER A 1 83 ? -7.202 2.134 -10.844 1.00 91.94 83 SER A CA 1
ATOM 679 C C . SER A 1 83 ? -5.783 2.169 -11.435 1.00 91.94 83 SER A C 1
ATOM 681 O O . SER A 1 83 ? -5.619 2.024 -12.651 1.00 91.94 83 SER A O 1
ATOM 683 N N . SER A 1 84 ? -4.749 2.279 -10.598 1.00 89.62 84 SER A N 1
ATOM 684 C CA . SER A 1 84 ? -3.350 2.413 -11.020 1.00 89.62 84 SER A CA 1
ATOM 685 C C . SER A 1 84 ? -2.671 1.058 -11.255 1.00 89.62 84 SER A C 1
ATOM 687 O O . SER A 1 84 ? -2.097 0.441 -10.354 1.00 89.62 84 SER A O 1
ATOM 689 N N . LYS A 1 85 ? -2.665 0.601 -12.516 1.00 88.12 85 LYS A N 1
ATOM 690 C CA . LYS A 1 85 ? -1.932 -0.615 -12.938 1.00 88.12 85 LYS A CA 1
ATOM 691 C C . LYS A 1 85 ? -0.429 -0.508 -12.674 1.00 88.12 85 LYS A C 1
ATOM 693 O O . LYS A 1 85 ? 0.256 -1.520 -12.517 1.00 88.12 85 LYS A O 1
ATOM 698 N N . GLU A 1 86 ? 0.104 0.704 -12.708 1.00 84.12 86 GLU A N 1
ATOM 699 C CA . GLU A 1 86 ? 1.499 1.008 -12.431 1.00 84.12 86 GLU A CA 1
ATOM 700 C C . GLU A 1 86 ? 1.820 0.791 -10.952 1.00 84.12 86 GLU A C 1
ATOM 702 O O . GLU A 1 86 ? 2.774 0.069 -10.660 1.00 84.12 86 GLU A O 1
ATOM 707 N N . MET A 1 87 ? 1.002 1.327 -10.041 1.00 86.31 87 MET A N 1
ATOM 708 C CA . MET A 1 87 ? 1.193 1.146 -8.600 1.00 86.31 87 MET A CA 1
ATOM 709 C C . MET A 1 87 ? 1.050 -0.326 -8.194 1.00 86.31 87 MET A C 1
ATOM 711 O O . MET A 1 87 ? 1.880 -0.839 -7.447 1.00 86.31 87 MET A O 1
ATOM 715 N N . GLN A 1 88 ? 0.073 -1.041 -8.766 1.00 90.69 88 GLN A N 1
ATOM 716 C CA . GLN A 1 88 ? -0.084 -2.492 -8.577 1.00 90.69 88 GLN A CA 1
ATOM 717 C C . GLN A 1 88 ? 1.206 -3.257 -8.894 1.00 90.69 88 GLN A C 1
ATOM 719 O O . GLN A 1 88 ? 1.620 -4.135 -8.140 1.00 90.69 88 GLN A O 1
ATOM 724 N N . LYS A 1 89 ? 1.878 -2.903 -9.995 1.00 85.81 89 LYS A N 1
ATOM 725 C CA . LYS A 1 89 ? 3.142 -3.540 -10.389 1.00 85.81 89 LYS A CA 1
ATOM 726 C C . LYS A 1 89 ? 4.286 -3.186 -9.454 1.00 85.81 89 LYS A C 1
ATOM 728 O O . LYS A 1 89 ? 5.067 -4.071 -9.134 1.00 85.81 89 LYS A O 1
ATOM 733 N N . ILE A 1 90 ? 4.384 -1.927 -9.031 1.00 85.19 90 ILE A N 1
ATOM 734 C CA . ILE A 1 90 ? 5.435 -1.470 -8.113 1.00 85.19 90 ILE A CA 1
ATOM 735 C C . ILE A 1 90 ? 5.347 -2.239 -6.791 1.00 85.19 90 ILE A C 1
ATOM 737 O O . ILE A 1 90 ? 6.326 -2.880 -6.414 1.00 85.19 90 ILE A O 1
ATOM 741 N N . ILE A 1 91 ? 4.167 -2.264 -6.161 1.00 89.31 91 ILE A N 1
ATOM 742 C CA . ILE A 1 91 ? 3.940 -2.992 -4.902 1.00 89.31 91 ILE A CA 1
ATOM 743 C C . ILE A 1 91 ? 4.206 -4.493 -5.070 1.00 89.31 91 ILE A C 1
ATOM 745 O O . ILE A 1 91 ? 4.876 -5.097 -4.236 1.00 89.31 91 ILE A O 1
ATOM 749 N N . LEU A 1 92 ? 3.743 -5.102 -6.168 1.00 89.38 92 LEU A N 1
ATOM 750 C CA . LEU A 1 92 ? 4.011 -6.516 -6.436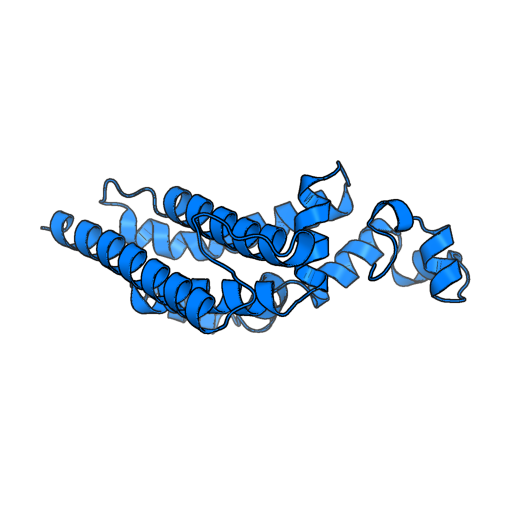 1.00 89.38 92 LEU A CA 1
ATOM 751 C C . LEU A 1 92 ? 5.518 -6.802 -6.557 1.00 89.38 92 LEU A C 1
ATOM 753 O O . LEU A 1 92 ? 5.999 -7.804 -6.032 1.00 89.38 92 LEU A O 1
ATOM 757 N N . TRP A 1 93 ? 6.278 -5.943 -7.236 1.00 84.69 93 TRP A N 1
ATOM 758 C CA . TRP A 1 93 ? 7.717 -6.144 -7.422 1.00 84.69 93 TRP A CA 1
ATOM 759 C C . TRP A 1 93 ? 8.518 -5.970 -6.139 1.00 84.69 93 TRP A C 1
ATOM 761 O O . TRP A 1 93 ? 9.454 -6.735 -5.919 1.00 84.69 93 TRP A O 1
ATOM 771 N N . GLU A 1 94 ? 8.142 -5.011 -5.293 1.00 86.12 94 GLU A N 1
ATOM 772 C CA . GLU A 1 94 ? 8.790 -4.782 -3.997 1.00 86.12 94 GLU A CA 1
ATOM 773 C C . GLU A 1 94 ? 8.801 -6.034 -3.110 1.00 86.12 94 GLU A C 1
ATOM 775 O O . GLU A 1 94 ? 9.769 -6.253 -2.383 1.00 86.12 94 GLU A O 1
ATOM 780 N N . ILE A 1 95 ? 7.756 -6.867 -3.192 1.00 88.25 95 ILE A N 1
ATOM 781 C CA . ILE A 1 95 ? 7.626 -8.094 -2.391 1.00 88.25 95 ILE A CA 1
ATOM 782 C C . ILE A 1 95 ? 8.058 -9.369 -3.128 1.00 88.25 95 ILE A C 1
ATOM 784 O O . ILE A 1 95 ? 8.214 -10.410 -2.495 1.00 88.25 95 ILE A O 1
ATOM 788 N N . SER A 1 96 ? 8.243 -9.313 -4.450 1.00 85.38 96 SER A N 1
ATOM 789 C CA . 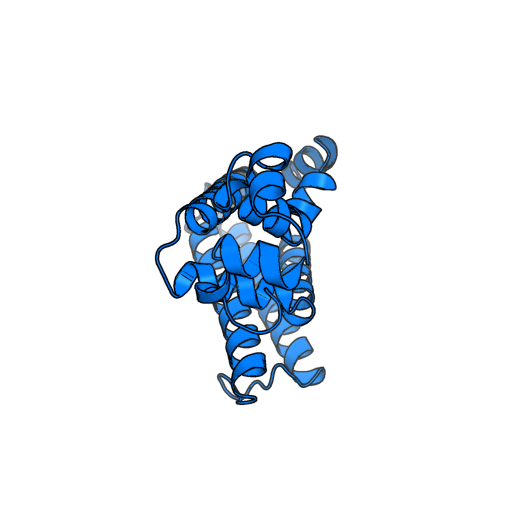SER A 1 96 ? 8.579 -10.500 -5.251 1.00 85.38 96 SER A CA 1
ATOM 790 C C . SER A 1 96 ? 10.076 -10.810 -5.243 1.00 85.38 96 SER A C 1
ATOM 792 O O . SER A 1 96 ? 10.457 -11.977 -5.233 1.00 85.38 96 SER A O 1
ATOM 794 N N . GLU A 1 97 ? 10.941 -9.791 -5.259 1.00 77.38 97 GLU A N 1
ATOM 795 C CA . GLU A 1 97 ? 12.394 -9.979 -5.331 1.00 77.38 97 GLU A CA 1
ATOM 796 C C . GLU A 1 97 ? 13.172 -8.853 -4.636 1.00 77.38 97 GLU A C 1
ATOM 798 O O . GLU A 1 97 ? 12.715 -7.718 -4.501 1.00 77.38 97 GLU A O 1
ATOM 803 N N . LYS A 1 98 ? 14.419 -9.144 -4.243 1.00 79.62 98 LYS A N 1
ATOM 804 C CA . LYS A 1 98 ? 15.322 -8.141 -3.665 1.00 79.62 98 LYS A CA 1
ATOM 805 C C . LYS A 1 98 ? 15.838 -7.199 -4.756 1.00 79.62 98 LYS A C 1
ATOM 807 O O . LYS A 1 98 ? 16.664 -7.586 -5.576 1.00 79.62 98 LYS A O 1
ATOM 812 N N . ASN A 1 99 ? 15.430 -5.935 -4.707 1.00 83.06 99 ASN A N 1
ATOM 813 C CA . ASN A 1 99 ? 15.961 -4.873 -5.562 1.00 83.06 99 ASN A CA 1
ATOM 814 C C . ASN A 1 99 ? 16.306 -3.634 -4.720 1.00 83.06 99 ASN A C 1
ATOM 816 O O . ASN A 1 99 ? 15.505 -3.194 -3.896 1.00 83.06 99 ASN A O 1
ATOM 820 N N . LYS A 1 100 ? 17.506 -3.070 -4.912 1.00 84.81 100 LYS A N 1
ATOM 821 C CA . LYS A 1 100 ? 18.003 -1.949 -4.098 1.00 84.81 100 LYS A CA 1
ATOM 822 C C . LYS A 1 100 ? 17.161 -0.680 -4.267 1.00 84.81 100 LYS A C 1
ATOM 824 O O . LYS A 1 100 ? 16.832 -0.055 -3.262 1.00 84.81 100 LYS A O 1
ATOM 829 N N . ALA A 1 101 ? 16.796 -0.332 -5.500 1.00 82.06 101 ALA A N 1
ATOM 830 C CA . ALA A 1 101 ? 15.971 0.837 -5.796 1.00 82.06 101 ALA A CA 1
ATOM 831 C C . ALA A 1 101 ? 14.572 0.698 -5.178 1.00 82.06 101 ALA A C 1
ATOM 833 O O . ALA A 1 101 ? 14.114 1.593 -4.474 1.00 82.06 101 ALA A O 1
ATOM 834 N N . LEU A 1 102 ? 13.927 -0.461 -5.358 1.00 83.06 102 LEU A N 1
ATOM 835 C CA . LEU A 1 102 ? 12.605 -0.738 -4.779 1.00 83.06 102 LEU A CA 1
ATOM 836 C C . LEU A 1 102 ? 12.634 -0.759 -3.246 1.00 83.06 102 LEU A C 1
ATOM 838 O O . LEU A 1 102 ? 11.752 -0.195 -2.607 1.00 83.06 102 LEU A O 1
ATOM 842 N N . LYS A 1 103 ? 13.689 -1.316 -2.636 1.00 86.88 103 LYS A N 1
ATOM 843 C CA . LYS A 1 103 ? 13.887 -1.229 -1.182 1.00 86.88 103 LYS A CA 1
ATOM 844 C C . LYS A 1 103 ? 14.008 0.225 -0.719 1.00 86.88 103 LYS A C 1
ATOM 846 O O . LYS A 1 103 ? 13.448 0.578 0.316 1.00 86.88 103 LYS A O 1
ATOM 851 N N . ASN A 1 104 ? 14.739 1.061 -1.455 1.00 85.69 104 ASN A N 1
ATOM 852 C CA . ASN A 1 104 ? 14.902 2.473 -1.117 1.00 85.69 104 ASN A CA 1
ATOM 853 C C . ASN A 1 104 ? 13.573 3.241 -1.224 1.00 85.69 104 ASN A C 1
ATOM 855 O O . ASN A 1 104 ? 13.260 4.036 -0.342 1.00 85.69 104 ASN A O 1
ATOM 859 N N . ILE A 1 105 ? 12.768 2.951 -2.249 1.00 83.06 105 ILE A N 1
ATOM 860 C CA . ILE A 1 105 ? 11.402 3.478 -2.396 1.00 83.06 105 ILE A CA 1
ATOM 861 C C . ILE A 1 105 ? 10.540 3.079 -1.195 1.00 83.06 105 ILE A C 1
ATOM 863 O O . ILE A 1 105 ? 10.013 3.952 -0.511 1.00 83.06 105 ILE A O 1
ATOM 867 N N . ALA A 1 106 ? 10.457 1.783 -0.881 1.00 86.12 106 ALA A N 1
ATOM 868 C CA . ALA A 1 106 ? 9.665 1.296 0.247 1.00 86.12 106 ALA A CA 1
ATOM 869 C C . ALA A 1 106 ? 10.112 1.922 1.582 1.00 86.12 106 ALA A C 1
ATOM 871 O O . ALA A 1 106 ? 9.279 2.282 2.408 1.00 86.12 106 ALA A O 1
ATOM 872 N N . THR A 1 107 ? 11.422 2.118 1.764 1.00 88.31 107 THR A N 1
ATOM 873 C CA . THR A 1 107 ? 11.992 2.777 2.952 1.00 88.31 107 THR A CA 1
ATOM 874 C C . THR A 1 107 ? 11.579 4.249 3.043 1.00 88.31 107 THR A C 1
ATOM 876 O O . THR A 1 107 ? 11.231 4.727 4.119 1.00 88.31 107 THR A O 1
ATOM 879 N N . GLN A 1 108 ? 11.598 4.981 1.924 1.00 82.88 108 GLN A N 1
ATOM 880 C CA . GLN A 1 108 ? 11.154 6.379 1.876 1.00 82.88 108 GLN A CA 1
ATOM 881 C C . GLN A 1 108 ? 9.653 6.502 2.147 1.00 82.88 108 GLN A C 1
ATOM 883 O O . GLN A 1 108 ? 9.243 7.385 2.901 1.00 82.88 108 GLN A O 1
ATOM 888 N N . ARG A 1 109 ? 8.850 5.592 1.586 1.00 85.06 109 ARG A N 1
ATOM 889 C CA . ARG A 1 109 ? 7.413 5.517 1.851 1.00 85.06 109 ARG A CA 1
ATOM 890 C C . ARG A 1 109 ? 7.124 5.261 3.329 1.00 85.06 109 ARG A C 1
ATOM 892 O O . ARG A 1 109 ? 6.303 5.970 3.898 1.00 85.06 109 ARG A O 1
ATOM 899 N N . GLU A 1 110 ? 7.824 4.318 3.956 1.00 88.25 110 GLU A N 1
ATOM 900 C CA . GLU A 1 110 ? 7.681 4.040 5.392 1.00 88.25 110 GLU A CA 1
ATOM 901 C C . GLU A 1 110 ? 8.088 5.245 6.249 1.00 88.25 110 GLU A C 1
ATOM 903 O O . GLU A 1 110 ? 7.376 5.613 7.176 1.00 88.25 110 GLU A O 1
ATOM 908 N N . ALA A 1 111 ? 9.188 5.923 5.910 1.00 85.38 111 ALA A N 1
ATOM 909 C CA . ALA A 1 111 ? 9.607 7.130 6.622 1.00 85.38 111 ALA A CA 1
ATOM 910 C C . ALA A 1 111 ? 8.568 8.262 6.519 1.00 85.38 111 ALA A C 1
ATOM 912 O O . ALA A 1 111 ? 8.384 9.021 7.470 1.00 85.38 111 ALA A O 1
ATOM 913 N N . PHE A 1 112 ? 7.882 8.386 5.380 1.00 79.25 112 PHE A N 1
ATOM 914 C CA . PHE A 1 112 ? 6.799 9.352 5.212 1.00 79.25 112 PHE A CA 1
ATOM 915 C C . PHE A 1 112 ? 5.542 8.955 5.989 1.00 79.25 112 PHE A C 1
ATOM 917 O O . PHE A 1 112 ? 5.023 9.766 6.755 1.00 79.25 112 PHE A O 1
ATOM 924 N N . ALA A 1 113 ? 5.093 7.706 5.848 1.00 81.31 113 ALA A N 1
ATOM 925 C CA . ALA A 1 113 ? 3.973 7.176 6.619 1.00 81.31 113 ALA A CA 1
ATOM 926 C C . ALA A 1 113 ? 4.229 7.323 8.126 1.00 81.31 113 ALA A C 1
ATOM 928 O O . ALA A 1 113 ? 3.345 7.742 8.865 1.00 81.31 113 ALA A O 1
ATOM 929 N N . GLY A 1 114 ? 5.468 7.090 8.569 1.00 85.81 114 GLY A N 1
ATOM 930 C CA . GLY A 1 114 ? 5.902 7.287 9.946 1.00 85.81 114 GLY A CA 1
ATOM 931 C C . GLY A 1 114 ? 5.617 8.691 10.476 1.00 85.81 114 GLY A C 1
ATOM 932 O O . GLY A 1 114 ? 5.095 8.791 11.584 1.00 85.81 114 GLY A O 1
ATOM 933 N N . LYS A 1 115 ? 5.872 9.737 9.675 1.00 80.56 115 LYS A N 1
ATOM 934 C CA . LYS A 1 115 ? 5.558 11.138 10.018 1.00 80.56 115 LYS A CA 1
ATOM 935 C C . LYS A 1 115 ? 4.056 11.405 10.075 1.00 80.56 115 LYS A C 1
ATOM 937 O O . LYS A 1 115 ? 3.604 12.138 10.942 1.00 80.56 115 LYS A O 1
ATOM 942 N N . LEU A 1 116 ? 3.275 10.811 9.170 1.00 77.12 116 LEU A N 1
ATOM 943 C CA . LEU A 1 116 ? 1.811 10.918 9.216 1.00 77.12 116 LEU A CA 1
ATOM 944 C C . LEU A 1 116 ? 1.242 10.238 10.469 1.00 77.12 116 LEU A C 1
ATOM 946 O O . LEU A 1 116 ? 0.319 10.754 11.096 1.00 77.12 116 LEU A O 1
ATOM 950 N N . PHE A 1 117 ? 1.823 9.107 10.868 1.00 85.38 117 PHE A N 1
ATOM 951 C CA . PHE A 1 117 ? 1.398 8.378 12.057 1.00 85.38 117 PHE A CA 1
ATOM 952 C C . PHE A 1 117 ? 1.821 9.043 13.377 1.00 85.38 117 PHE A C 1
ATOM 954 O O . PHE A 1 117 ? 1.217 8.740 14.399 1.00 85.38 117 PHE A O 1
ATOM 961 N N . GLU A 1 118 ? 2.763 9.995 13.405 1.00 83.88 118 GLU A N 1
ATOM 962 C CA . GLU A 1 118 ? 3.073 10.754 14.638 1.00 83.88 118 GLU A CA 1
ATOM 963 C C . GLU A 1 118 ? 1.822 11.454 15.214 1.00 83.88 118 GLU A C 1
ATOM 965 O O . GLU A 1 118 ? 1.632 11.536 16.434 1.00 83.88 118 GLU A O 1
ATOM 970 N N . PHE A 1 119 ? 0.915 11.900 14.337 1.00 77.94 119 PHE A N 1
ATOM 971 C CA . PHE A 1 119 ? -0.358 12.504 14.735 1.00 77.94 119 PHE A CA 1
ATOM 972 C C . PHE A 1 119 ? -1.322 11.482 15.337 1.00 77.94 119 PHE A C 1
ATOM 974 O O . PHE A 1 119 ? -1.948 11.751 16.365 1.00 77.94 119 PHE A O 1
ATOM 981 N N . SER A 1 120 ? -1.414 10.291 14.738 1.00 82.62 120 SER A N 1
ATOM 982 C CA . SER A 1 120 ? -2.233 9.215 15.294 1.00 82.62 120 SER A CA 1
ATOM 983 C C . SER A 1 120 ? -1.681 8.704 16.615 1.00 82.62 120 SER A C 1
ATOM 985 O O . SER A 1 120 ? -2.448 8.503 17.553 1.00 82.62 120 SER A O 1
ATOM 987 N N . ASP A 1 121 ? -0.360 8.557 16.723 1.00 85.56 121 ASP A N 1
ATOM 988 C CA . ASP A 1 121 ? 0.292 8.076 17.940 1.00 85.56 121 ASP A CA 1
ATOM 989 C C . ASP A 1 121 ? -0.080 8.974 19.122 1.00 85.56 121 ASP A C 1
ATOM 991 O O . ASP A 1 121 ? -0.488 8.479 20.171 1.00 85.56 121 ASP A O 1
ATOM 995 N N . SER A 1 122 ? -0.062 10.296 18.916 1.00 83.56 122 SER A N 1
ATOM 996 C CA . SER A 1 122 ? -0.488 11.279 19.920 1.00 83.56 122 SER A CA 1
ATOM 997 C C . SER A 1 122 ? -1.950 11.083 20.355 1.00 83.56 122 SER A C 1
ATOM 999 O O . SER A 1 122 ? -2.270 11.191 21.538 1.00 83.56 122 SER A O 1
ATOM 1001 N N . PHE A 1 123 ? -2.855 10.759 19.424 1.00 84.75 123 PHE A N 1
ATOM 1002 C CA . PHE A 1 123 ? -4.274 10.542 19.733 1.00 84.75 123 PHE A CA 1
ATOM 1003 C C . PHE A 1 123 ? -4.537 9.250 20.523 1.00 84.75 123 PHE A C 1
ATOM 1005 O O . PHE A 1 123 ? -5.422 9.251 21.392 1.00 84.75 123 PHE A O 1
ATOM 1012 N N . PHE A 1 124 ? -3.786 8.185 20.220 1.00 88.69 124 PHE A N 1
ATOM 1013 C CA . PHE A 1 124 ? -3.920 6.843 20.802 1.00 88.69 124 PHE A CA 1
ATOM 1014 C C . PHE A 1 124 ? -2.934 6.561 21.955 1.00 88.69 124 PHE A C 1
ATOM 1016 O O . PHE A 1 124 ? -2.965 5.467 22.511 1.00 88.69 124 PHE A O 1
ATOM 1023 N N . THR A 1 125 ? -2.093 7.526 22.355 1.00 83.75 125 THR A N 1
ATOM 1024 C CA . THR A 1 125 ? -1.037 7.347 23.380 1.00 83.75 125 THR A CA 1
ATOM 1025 C C . THR A 1 125 ? -1.5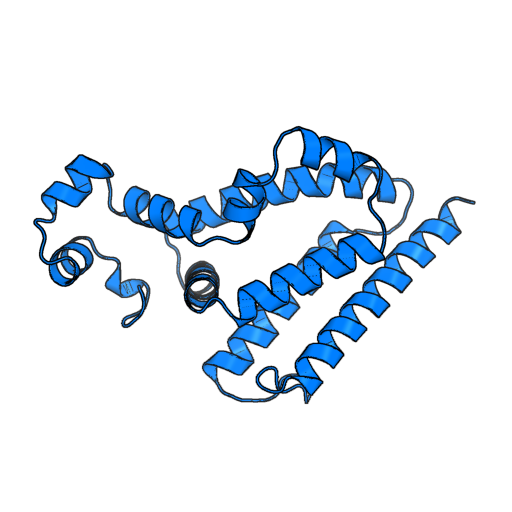59 6.768 24.703 1.00 83.75 125 THR A C 1
ATOM 1027 O O . THR A 1 125 ? -0.867 5.991 25.353 1.00 83.75 125 THR A O 1
ATOM 1030 N N . ASN A 1 126 ? -2.788 7.109 25.100 1.00 82.19 126 ASN A N 1
ATOM 1031 C CA . ASN A 1 126 ? -3.375 6.700 26.383 1.00 82.19 126 ASN A CA 1
ATOM 1032 C C . ASN A 1 126 ? -4.324 5.497 26.243 1.00 82.19 126 ASN A C 1
ATOM 1034 O O . ASN A 1 126 ? -5.222 5.299 27.062 1.00 82.19 126 ASN A O 1
ATOM 1038 N N . ASN A 1 127 ? -4.168 4.710 25.180 1.00 82.06 127 ASN A N 1
ATOM 1039 C CA . ASN A 1 127 ? -5.105 3.672 24.780 1.00 82.06 127 ASN A CA 1
ATOM 1040 C C . ASN A 1 127 ? -4.345 2.355 24.554 1.00 82.06 127 ASN A C 1
ATOM 1042 O O . ASN A 1 127 ? -3.193 2.359 24.142 1.00 82.06 127 ASN A O 1
ATOM 1046 N N . ASP A 1 128 ? -4.999 1.204 24.731 1.00 87.31 128 ASP A N 1
ATOM 1047 C CA . ASP A 1 128 ? -4.437 -0.121 24.386 1.00 87.31 128 ASP A CA 1
ATOM 1048 C C . ASP A 1 128 ? -4.512 -0.423 22.877 1.00 87.31 128 ASP A C 1
ATOM 1050 O O . ASP A 1 128 ? -4.645 -1.577 22.467 1.00 87.31 128 ASP A O 1
ATOM 1054 N N . ILE A 1 129 ? -4.538 0.620 22.050 1.00 91.12 129 ILE A N 1
ATOM 1055 C CA . ILE A 1 129 ? -4.807 0.528 20.619 1.00 91.12 129 ILE A CA 1
ATOM 1056 C C . ILE A 1 129 ? -3.502 0.783 19.879 1.00 91.12 129 ILE A C 1
ATOM 1058 O O . ILE A 1 129 ? -3.055 1.922 19.766 1.00 91.12 129 ILE A O 1
ATOM 1062 N N . ASP A 1 130 ? -2.927 -0.282 19.327 1.00 92.62 130 ASP A N 1
ATOM 1063 C CA . ASP A 1 130 ? -1.832 -0.176 18.366 1.00 92.62 130 ASP A CA 1
ATOM 1064 C C . ASP A 1 130 ? -2.400 0.190 16.988 1.00 92.62 130 ASP A C 1
ATOM 1066 O O . ASP A 1 130 ? -2.705 -0.662 16.148 1.00 92.62 130 ASP A O 1
ATOM 1070 N N . PHE A 1 131 ? -2.612 1.490 16.783 1.00 92.75 131 PHE A N 1
ATOM 1071 C CA . PHE A 1 131 ? -3.196 2.003 15.548 1.00 92.75 131 PHE A CA 1
ATOM 1072 C C . PHE A 1 131 ? -2.320 1.710 14.326 1.00 92.75 131 PHE A C 1
ATOM 1074 O O . PHE A 1 131 ? -2.842 1.368 13.266 1.00 92.75 131 PHE A O 1
ATOM 1081 N N . ARG A 1 132 ? -0.990 1.760 14.474 1.00 92.69 132 ARG A N 1
ATOM 1082 C CA . ARG A 1 132 ? -0.053 1.444 13.387 1.00 92.69 132 ARG A CA 1
ATOM 1083 C C . ARG A 1 132 ? -0.198 -0.013 12.943 1.00 92.69 132 ARG A C 1
ATOM 1085 O O . ARG A 1 132 ? -0.290 -0.266 11.741 1.00 92.69 132 ARG A O 1
ATOM 1092 N N . ALA A 1 133 ? -0.291 -0.960 13.878 1.00 95.00 133 ALA A N 1
ATOM 1093 C CA . ALA A 1 133 ? -0.511 -2.370 13.549 1.00 95.00 133 ALA A CA 1
ATOM 1094 C C . ALA A 1 133 ? -1.870 -2.611 12.868 1.00 95.00 133 ALA A C 1
ATOM 1096 O O . ALA A 1 133 ? -1.943 -3.348 11.879 1.00 95.00 133 ALA A O 1
ATOM 1097 N N . LEU A 1 134 ? -2.935 -1.961 13.350 1.00 95.62 134 LEU A N 1
ATOM 1098 C CA . LEU A 1 134 ? -4.268 -2.043 12.739 1.00 95.62 134 LEU A CA 1
ATOM 1099 C C . LEU A 1 134 ? -4.251 -1.529 11.293 1.00 95.62 134 LEU A C 1
ATOM 1101 O O . LEU A 1 134 ? -4.708 -2.220 10.379 1.00 95.62 134 LEU A O 1
ATOM 1105 N N . MET A 1 135 ? -3.631 -0.371 11.068 1.00 95.06 135 MET A N 1
ATOM 1106 C CA . MET A 1 135 ? -3.484 0.213 9.737 1.00 95.06 135 MET A CA 1
ATOM 1107 C C . MET A 1 135 ? -2.624 -0.654 8.815 1.00 95.06 135 MET A C 1
ATOM 1109 O O . MET A 1 135 ? -2.973 -0.826 7.647 1.00 95.06 135 MET A O 1
ATOM 1113 N N . ALA A 1 136 ? -1.547 -1.262 9.322 1.00 95.88 136 ALA A N 1
ATOM 1114 C CA . ALA A 1 136 ? -0.704 -2.166 8.541 1.00 95.88 136 ALA A CA 1
ATOM 1115 C C . ALA A 1 136 ? -1.491 -3.381 8.017 1.00 95.88 136 ALA A C 1
ATOM 1117 O O . ALA A 1 136 ? -1.388 -3.714 6.833 1.00 95.88 136 ALA A O 1
ATOM 1118 N N . ILE A 1 137 ? -2.324 -4.003 8.861 1.00 97.88 137 ILE A N 1
ATOM 1119 C CA . ILE A 1 137 ? -3.195 -5.119 8.459 1.00 97.88 137 ILE A CA 1
ATOM 1120 C C . ILE A 1 137 ? -4.194 -4.664 7.391 1.00 97.88 137 ILE A C 1
ATOM 1122 O O . ILE A 1 137 ? -4.369 -5.348 6.379 1.00 97.88 137 ILE A O 1
ATOM 1126 N N . GLN A 1 138 ? -4.826 -3.505 7.587 1.00 97.44 138 GLN A N 1
ATOM 1127 C CA . GLN A 1 138 ? -5.810 -2.975 6.642 1.00 97.44 138 GLN A CA 1
ATOM 1128 C C . GLN A 1 138 ? -5.180 -2.670 5.280 1.00 97.44 138 GLN A C 1
ATOM 1130 O O . GLN A 1 138 ? -5.670 -3.157 4.264 1.00 97.44 138 GLN A O 1
ATOM 1135 N N . ILE A 1 139 ? -4.066 -1.936 5.245 1.00 95.75 139 ILE A N 1
ATOM 1136 C CA . ILE A 1 139 ? -3.373 -1.575 4.000 1.00 95.75 139 ILE A CA 1
ATOM 1137 C C . ILE A 1 139 ? -2.882 -2.829 3.264 1.00 95.75 139 ILE A C 1
ATOM 1139 O O . ILE A 1 139 ? -3.096 -2.954 2.056 1.00 95.75 139 ILE A O 1
ATOM 1143 N N . ALA A 1 140 ? -2.287 -3.792 3.978 1.00 96.38 140 ALA A N 1
ATOM 1144 C CA . ALA A 1 140 ? -1.866 -5.062 3.385 1.00 96.38 140 ALA A CA 1
ATOM 1145 C C . ALA A 1 140 ? -3.056 -5.843 2.798 1.00 96.38 140 ALA A C 1
ATOM 1147 O O . ALA A 1 140 ? -2.962 -6.375 1.688 1.00 96.38 140 ALA A O 1
ATOM 1148 N N . GLY A 1 141 ? -4.189 -5.865 3.506 1.00 97.25 141 GLY A N 1
ATOM 1149 C CA . GLY A 1 141 ? -5.433 -6.470 3.035 1.00 97.25 141 GLY A CA 1
ATOM 1150 C C . GLY A 1 141 ? -5.961 -5.811 1.761 1.00 97.25 141 GLY A C 1
ATOM 1151 O O . GLY A 1 141 ? -6.261 -6.510 0.794 1.00 97.25 141 GLY A O 1
ATOM 1152 N N . LEU A 1 142 ? -6.006 -4.476 1.713 1.00 97.06 142 LEU A N 1
ATOM 1153 C CA . LEU A 1 142 ? -6.441 -3.724 0.529 1.00 97.06 142 LEU A CA 1
ATOM 1154 C C . LEU A 1 142 ? -5.542 -3.999 -0.680 1.00 97.06 142 LEU A C 1
ATOM 1156 O O . LEU A 1 142 ? -6.046 -4.257 -1.778 1.00 97.06 142 LEU A O 1
ATOM 1160 N N . TYR A 1 143 ? -4.221 -4.020 -0.483 1.00 95.88 143 TYR A N 1
ATOM 1161 C CA . TYR A 1 143 ? -3.290 -4.391 -1.546 1.00 95.88 143 TYR A CA 1
ATOM 1162 C C . TYR A 1 143 ? -3.534 -5.813 -2.045 1.00 95.88 143 TYR A C 1
ATOM 1164 O O . TYR A 1 143 ? -3.615 -6.032 -3.256 1.00 95.88 143 TYR A O 1
ATOM 1172 N N . HIS A 1 144 ? -3.699 -6.776 -1.139 1.00 95.81 144 HIS A N 1
ATOM 1173 C CA . HIS A 1 144 ? -3.941 -8.160 -1.525 1.00 95.81 144 HIS A CA 1
ATOM 1174 C C . HIS A 1 144 ? -5.264 -8.332 -2.282 1.00 95.81 144 HIS A C 1
ATOM 1176 O O . HIS A 1 144 ? -5.274 -8.971 -3.333 1.00 95.81 144 HIS A O 1
ATOM 1182 N N . LEU A 1 145 ? -6.357 -7.723 -1.808 1.00 96.75 145 LEU A N 1
ATOM 1183 C CA . LEU A 1 145 ? -7.671 -7.776 -2.461 1.00 96.75 145 LEU A CA 1
ATOM 1184 C C . LEU A 1 145 ? -7.596 -7.309 -3.918 1.00 96.75 145 LEU A C 1
ATOM 1186 O O . LEU A 1 145 ? -8.077 -7.996 -4.825 1.00 96.75 145 LEU A O 1
ATOM 1190 N N . VAL A 1 146 ? -6.953 -6.162 -4.153 1.00 96.50 146 VAL A N 1
ATOM 1191 C CA . VAL A 1 146 ? -6.793 -5.611 -5.502 1.00 96.50 146 VAL A CA 1
ATOM 1192 C C . VAL A 1 146 ? -5.872 -6.484 -6.349 1.00 96.50 146 VAL A C 1
ATOM 1194 O O . VAL A 1 146 ? -6.239 -6.823 -7.474 1.00 96.50 146 VAL A O 1
ATOM 1197 N N . LEU A 1 147 ? -4.700 -6.873 -5.837 1.00 95.12 147 LEU A N 1
ATOM 1198 C CA . LEU A 1 147 ? -3.749 -7.693 -6.593 1.00 95.12 147 LEU A CA 1
ATOM 1199 C C . LEU A 1 147 ? -4.350 -9.052 -6.967 1.00 95.12 147 LEU A C 1
ATOM 1201 O O . LEU A 1 147 ? -4.253 -9.448 -8.126 1.00 95.12 147 LEU A O 1
ATOM 1205 N N . ASN A 1 148 ? -5.022 -9.727 -6.032 1.00 93.62 148 ASN A N 1
ATOM 1206 C CA . ASN A 1 148 ? -5.678 -11.011 -6.275 1.00 93.62 148 ASN A CA 1
ATOM 1207 C C . ASN A 1 148 ? -6.768 -10.892 -7.349 1.00 93.62 148 ASN A C 1
ATOM 1209 O O . ASN A 1 148 ? -6.765 -11.644 -8.326 1.00 93.62 148 ASN A O 1
ATOM 1213 N N . GLY A 1 149 ? -7.663 -9.908 -7.211 1.00 93.69 149 GLY A N 1
ATOM 1214 C CA . GLY A 1 149 ? -8.746 -9.702 -8.171 1.00 93.69 149 GLY A CA 1
ATOM 1215 C C . GLY A 1 149 ? -8.244 -9.310 -9.563 1.00 93.69 149 GLY A C 1
ATOM 1216 O O . GLY A 1 149 ? -8.753 -9.808 -10.564 1.00 93.69 149 GLY A O 1
ATOM 1217 N N . LYS A 1 150 ? -7.207 -8.466 -9.657 1.00 92.19 150 LYS A N 1
ATOM 1218 C CA . LYS A 1 150 ? -6.620 -8.056 -10.946 1.00 92.19 150 LYS A CA 1
ATOM 1219 C C . LYS A 1 150 ? -5.768 -9.145 -11.602 1.00 92.19 150 LYS A C 1
ATOM 1221 O O . L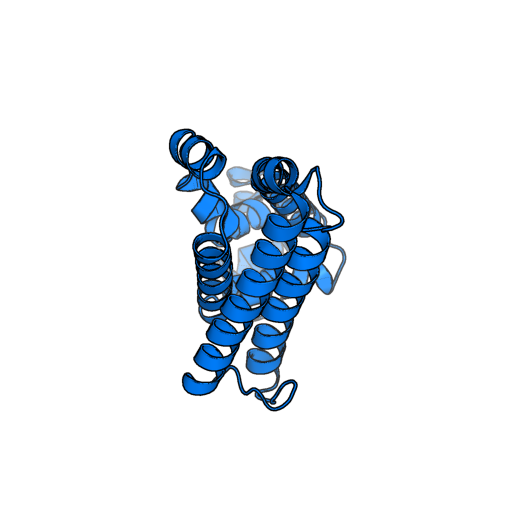YS A 1 150 ? -5.676 -9.147 -12.828 1.00 92.19 150 LYS A O 1
ATOM 1226 N N . ALA A 1 151 ? -5.131 -10.019 -10.823 1.00 88.31 151 ALA A N 1
ATOM 1227 C CA . ALA A 1 151 ? -4.274 -11.082 -11.347 1.00 88.31 151 ALA A CA 1
ATOM 1228 C C . ALA A 1 151 ? -5.076 -12.306 -11.800 1.00 88.31 151 ALA A C 1
ATOM 1230 O O . ALA A 1 151 ? -4.857 -12.800 -12.904 1.00 88.31 151 ALA A O 1
ATOM 1231 N N . ASN A 1 152 ? -6.009 -12.770 -10.965 1.00 85.94 152 ASN A N 1
ATOM 1232 C CA . ASN A 1 152 ? -6.654 -14.071 -11.148 1.00 85.94 152 ASN A CA 1
ATOM 1233 C C . ASN A 1 152 ? -8.150 -13.967 -11.477 1.00 85.94 152 ASN A C 1
ATOM 1235 O O . ASN A 1 152 ? -8.754 -14.969 -11.846 1.00 85.94 152 ASN A O 1
ATOM 1239 N N . GLY A 1 153 ? -8.772 -12.789 -11.323 1.00 82.69 153 GLY A N 1
ATOM 1240 C CA . GLY A 1 153 ? -10.219 -12.611 -11.521 1.00 82.69 153 GLY A CA 1
ATOM 1241 C C . GLY A 1 153 ? -11.085 -13.390 -10.523 1.00 82.69 153 GLY A C 1
ATOM 1242 O O . GLY A 1 153 ? -12.289 -13.521 -10.714 1.00 82.69 153 GLY A O 1
ATOM 1243 N N . THR A 1 154 ? -10.474 -13.939 -9.473 1.00 89.38 154 THR A N 1
ATOM 1244 C CA . THR A 1 154 ? -11.140 -14.745 -8.450 1.00 89.38 154 THR A CA 1
ATOM 1245 C C . THR A 1 154 ? -11.648 -13.882 -7.307 1.00 89.38 154 THR A C 1
ATOM 1247 O O . THR A 1 154 ? -11.070 -12.840 -6.991 1.00 89.38 154 THR A O 1
ATOM 1250 N N . THR A 1 155 ? -12.660 -14.381 -6.603 1.00 94.50 155 THR A N 1
ATOM 1251 C CA . THR A 1 155 ? -13.097 -13.794 -5.337 1.00 94.50 155 THR A CA 1
ATOM 1252 C C . THR A 1 155 ? -12.074 -14.018 -4.225 1.00 94.50 155 THR A C 1
ATOM 1254 O O . THR A 1 155 ? -11.461 -15.083 -4.160 1.00 94.50 155 THR A O 1
ATOM 1257 N N . PHE A 1 156 ? -11.980 -13.081 -3.284 1.00 95.25 156 PHE A N 1
ATOM 1258 C CA . PHE A 1 156 ? -11.323 -13.287 -1.991 1.00 95.25 156 PHE A CA 1
ATOM 1259 C C . PHE A 1 156 ? -12.362 -13.118 -0.882 1.00 95.25 156 PHE A C 1
ATOM 1261 O O . PHE A 1 156 ? -13.063 -12.111 -0.857 1.00 95.25 156 PHE A O 1
ATOM 1268 N N . CYS A 1 157 ? -12.532 -14.116 -0.012 1.00 95.50 157 CYS A N 1
ATOM 1269 C CA . CYS A 1 157 ? -13.647 -14.159 0.951 1.00 95.50 157 CYS A CA 1
ATOM 1270 C C . CYS A 1 157 ? -15.035 -13.945 0.302 1.00 95.50 157 CYS A C 1
ATOM 1272 O O . CYS A 1 157 ? -15.920 -13.330 0.890 1.00 95.50 157 CYS A O 1
ATOM 1274 N N . GLY A 1 158 ? -15.223 -14.410 -0.940 1.00 95.56 158 GLY A N 1
ATOM 1275 C CA . GLY A 1 158 ? -16.459 -14.195 -1.702 1.00 95.56 158 GLY A CA 1
ATOM 1276 C C . GLY A 1 158 ? -16.652 -12.770 -2.245 1.00 95.56 158 GLY A C 1
ATOM 1277 O O . GLY A 1 158 ? -17.714 -12.482 -2.788 1.00 95.56 158 GLY A O 1
ATOM 1278 N N . ILE A 1 159 ? -15.652 -11.890 -2.121 1.00 96.44 159 ILE A N 1
ATOM 1279 C CA . ILE A 1 159 ? -15.654 -10.526 -2.669 1.00 96.44 159 ILE A CA 1
ATOM 1280 C C . ILE A 1 159 ? -14.940 -10.512 -4.020 1.00 96.44 159 ILE A C 1
ATOM 1282 O O . ILE A 1 159 ? -13.772 -10.901 -4.109 1.00 96.44 159 ILE A O 1
ATOM 1286 N N . ASP A 1 160 ? -15.616 -10.034 -5.063 1.00 96.38 160 ASP A N 1
ATOM 1287 C CA . ASP A 1 160 ? -15.041 -9.794 -6.386 1.00 96.38 160 ASP A CA 1
ATOM 1288 C C . ASP A 1 160 ? -14.774 -8.297 -6.587 1.00 96.38 160 ASP A C 1
ATOM 1290 O O . ASP A 1 160 ? -15.653 -7.515 -6.945 1.00 96.38 160 ASP A O 1
ATOM 1294 N N . ILE A 1 161 ? -13.514 -7.895 -6.417 1.00 95.50 161 ILE A N 1
ATOM 1295 C CA . ILE A 1 161 ? -13.101 -6.488 -6.479 1.00 95.50 161 ILE A CA 1
ATOM 1296 C C . ILE A 1 161 ? -13.318 -5.840 -7.860 1.00 95.50 161 ILE A C 1
ATOM 1298 O O . ILE A 1 161 ? -13.262 -4.613 -7.993 1.00 95.50 161 ILE A O 1
ATOM 1302 N N . THR A 1 162 ? -13.559 -6.636 -8.909 1.00 93.38 162 THR A N 1
ATOM 1303 C CA . THR A 1 162 ? -13.867 -6.114 -10.247 1.00 93.38 162 THR A CA 1
ATOM 1304 C C . THR A 1 162 ? -15.288 -5.552 -10.325 1.00 93.38 162 THR A C 1
ATOM 1306 O O . THR A 1 162 ? -15.537 -4.622 -11.103 1.00 93.38 162 THR A O 1
ATOM 1309 N N . LYS A 1 163 ? -16.191 -5.996 -9.442 1.00 95.94 163 LYS A N 1
ATOM 1310 C CA . LYS A 1 163 ? -17.564 -5.493 -9.326 1.00 95.94 163 LYS A CA 1
ATOM 1311 C C . LYS A 1 163 ? -17.620 -4.256 -8.438 1.00 95.94 163 LYS A C 1
ATOM 1313 O O . LYS A 1 163 ? -17.101 -4.234 -7.328 1.00 95.94 163 LYS A O 1
ATOM 1318 N N . GLU A 1 164 ? -18.309 -3.221 -8.911 1.00 96.69 164 GLU A N 1
ATOM 1319 C CA . GLU A 1 164 ? -18.484 -1.978 -8.149 1.00 96.69 164 GLU A CA 1
ATOM 1320 C C . GLU A 1 164 ? -19.230 -2.195 -6.828 1.00 96.69 164 GLU A C 1
ATOM 1322 O O . GLU A 1 164 ? -18.834 -1.649 -5.804 1.00 96.69 164 GLU A O 1
ATOM 1327 N N . ALA A 1 165 ? -20.260 -3.045 -6.829 1.00 97.88 165 ALA A N 1
ATOM 1328 C CA . ALA A 1 165 ? -21.013 -3.373 -5.621 1.00 97.88 165 ALA A CA 1
ATOM 1329 C C . ALA A 1 165 ? -20.124 -3.984 -4.522 1.00 97.88 165 ALA A C 1
ATOM 1331 O O . ALA A 1 165 ? -20.291 -3.675 -3.347 1.00 97.88 165 ALA A O 1
ATOM 1332 N N . ASP A 1 166 ? -19.148 -4.809 -4.900 1.00 97.62 166 ASP A N 1
ATOM 1333 C CA . ASP A 1 166 ? -18.223 -5.439 -3.960 1.00 97.62 166 ASP A CA 1
ATOM 1334 C C . ASP A 1 166 ? -17.128 -4.477 -3.483 1.00 97.62 166 ASP A C 1
ATOM 1336 O O . ASP A 1 166 ? -16.727 -4.548 -2.323 1.00 97.62 166 ASP A O 1
ATOM 1340 N N . ARG A 1 167 ? -16.704 -3.513 -4.312 1.00 97.38 167 ARG A N 1
ATOM 1341 C CA . ARG A 1 167 ? -15.841 -2.406 -3.854 1.00 97.38 167 ARG A CA 1
ATOM 1342 C C . ARG A 1 167 ? -16.536 -1.545 -2.797 1.00 97.38 167 ARG A C 1
ATOM 1344 O O . ARG A 1 167 ? -15.969 -1.341 -1.729 1.00 97.38 167 ARG A O 1
ATOM 1351 N N . LYS A 1 168 ? -17.811 -1.201 -3.010 1.00 98.25 168 LYS A N 1
ATOM 1352 C CA . LYS A 1 168 ? -18.637 -0.493 -2.013 1.00 98.25 168 LYS A CA 1
ATOM 1353 C C . LYS A 1 168 ? -18.768 -1.260 -0.693 1.00 98.25 168 LYS A C 1
ATOM 1355 O O . LYS A 1 168 ? -18.779 -0.654 0.374 1.00 98.25 168 LYS A O 1
ATOM 1360 N N . ARG A 1 169 ? -18.826 -2.597 -0.732 1.00 98.25 169 ARG A N 1
ATOM 1361 C CA . ARG A 1 169 ? -18.818 -3.428 0.489 1.00 98.25 169 ARG A CA 1
ATOM 1362 C C . ARG A 1 169 ? -17.496 -3.317 1.254 1.00 98.25 169 ARG A C 1
ATOM 1364 O O . ARG A 1 169 ? -17.519 -3.304 2.481 1.00 98.25 169 ARG A O 1
ATOM 1371 N N . ILE A 1 170 ? -16.363 -3.216 0.555 1.00 98.38 170 ILE A N 1
ATOM 1372 C CA . ILE A 1 170 ? -15.056 -2.974 1.185 1.00 98.38 170 ILE A CA 1
ATOM 1373 C C . ILE A 1 170 ? -15.001 -1.575 1.807 1.00 98.38 170 ILE A C 1
ATOM 1375 O O . ILE A 1 170 ? -14.603 -1.460 2.962 1.00 98.38 170 ILE A O 1
ATOM 1379 N N . GLU A 1 171 ? -15.466 -0.537 1.110 1.00 98.00 171 GLU A N 1
ATOM 1380 C CA . GLU A 1 171 ? -15.550 0.833 1.651 1.00 98.00 171 GLU A CA 1
ATOM 1381 C C . GLU A 1 171 ? -16.384 0.886 2.945 1.00 98.00 171 GLU A C 1
ATOM 1383 O O . GLU A 1 171 ? -15.961 1.454 3.954 1.00 98.00 171 GLU A O 1
ATOM 1388 N N . GLN A 1 172 ? -17.540 0.213 2.960 1.00 98.19 172 GLN A N 1
ATOM 1389 C CA . GLN A 1 172 ? -18.382 0.095 4.155 1.00 98.19 172 GLN A CA 1
ATOM 1390 C C . GLN A 1 172 ? -17.678 -0.645 5.300 1.00 98.19 172 GLN A C 1
ATOM 1392 O O . GLN A 1 172 ? -17.786 -0.229 6.454 1.00 98.19 172 GLN A O 1
ATOM 1397 N N . ALA A 1 173 ? -16.943 -1.720 4.998 1.00 98.38 173 ALA A N 1
ATOM 1398 C CA . ALA A 1 173 ? -16.179 -2.459 5.999 1.00 98.38 173 ALA A CA 1
ATOM 1399 C C . ALA A 1 173 ? -15.037 -1.614 6.590 1.00 98.38 173 ALA A C 1
ATOM 1401 O O . ALA A 1 173 ? -14.824 -1.649 7.800 1.00 98.38 173 ALA A O 1
ATOM 1402 N N . ILE A 1 174 ? -14.346 -0.810 5.771 1.00 98.38 174 ILE A N 1
ATOM 1403 C CA . ILE A 1 174 ? -13.345 0.157 6.248 1.00 98.38 174 ILE A CA 1
ATOM 1404 C C . ILE A 1 174 ? -13.995 1.120 7.248 1.00 98.38 174 ILE A C 1
ATOM 1406 O O . ILE A 1 174 ? -13.485 1.264 8.359 1.00 98.38 174 ILE A O 1
ATOM 1410 N N . ASN A 1 175 ? -15.140 1.713 6.893 1.00 97.81 175 ASN A N 1
ATOM 1411 C CA . ASN A 1 175 ? -15.862 2.638 7.768 1.00 97.81 175 ASN A CA 1
ATOM 1412 C C . ASN A 1 175 ? -16.261 1.996 9.109 1.00 97.81 175 ASN A C 1
ATOM 1414 O O . ASN A 1 175 ? -16.102 2.607 10.167 1.00 97.81 175 ASN A O 1
ATOM 1418 N N . GLN A 1 176 ? -16.755 0.754 9.081 1.00 98.31 176 GLN A N 1
ATOM 1419 C CA . GLN A 1 176 ? -17.101 0.007 10.295 1.00 98.31 176 GLN A CA 1
ATOM 1420 C C . GLN A 1 176 ? -15.874 -0.224 11.182 1.00 98.31 176 GLN A C 1
ATOM 1422 O O . GLN A 1 176 ? -15.927 0.052 12.380 1.00 98.31 176 GLN A O 1
ATOM 1427 N N . ILE A 1 177 ? -14.758 -0.671 10.596 1.00 98.19 177 ILE A N 1
ATOM 1428 C CA . ILE A 1 177 ? -13.509 -0.906 11.331 1.00 98.19 177 ILE A CA 1
ATOM 1429 C C . ILE A 1 177 ? -13.026 0.391 11.989 1.00 98.19 177 ILE A C 1
ATOM 1431 O O . ILE A 1 177 ? -12.748 0.389 13.189 1.00 98.19 177 ILE A O 1
ATOM 1435 N N . GLN A 1 178 ? -12.976 1.502 11.247 1.00 96.75 178 GLN A N 1
ATOM 1436 C CA . GLN A 1 178 ? -12.537 2.781 11.810 1.00 96.75 178 GLN A CA 1
ATOM 1437 C C . GLN A 1 178 ? -13.485 3.279 12.902 1.00 96.75 178 GLN A C 1
ATOM 1439 O O . GLN A 1 178 ? -13.029 3.687 13.968 1.00 96.75 178 GLN A O 1
ATOM 1444 N N . SER A 1 179 ? -14.798 3.170 12.699 1.00 96.25 179 SER A N 1
ATOM 1445 C CA . SER A 1 179 ? -15.779 3.537 13.729 1.00 96.25 179 SER A CA 1
ATOM 1446 C C . SER A 1 179 ? -15.512 2.784 15.038 1.00 96.25 179 SER A C 1
ATOM 1448 O O . SER A 1 179 ? -15.343 3.416 16.080 1.00 96.25 179 SER A O 1
ATOM 1450 N N . CYS A 1 180 ? -15.332 1.458 14.982 1.00 95.94 180 CYS A N 1
ATOM 1451 C CA . CYS A 1 180 ? -15.031 0.648 16.165 1.00 95.94 180 CYS A CA 1
ATOM 1452 C C . CYS A 1 180 ? -13.704 1.031 16.843 1.00 95.94 180 CYS A C 1
ATOM 1454 O O . CYS A 1 180 ? -13.641 1.105 18.074 1.00 95.94 180 CYS A O 1
ATOM 1456 N N . ILE A 1 181 ? -12.644 1.282 16.065 1.00 95.00 181 ILE A N 1
ATOM 1457 C CA . ILE A 1 181 ? -11.330 1.683 16.596 1.00 95.00 181 ILE A CA 1
ATOM 1458 C C . ILE A 1 181 ? -11.453 2.990 17.387 1.00 95.00 181 ILE A C 1
ATOM 1460 O O . ILE A 1 181 ? -11.018 3.070 18.540 1.00 95.00 181 ILE A O 1
ATOM 1464 N N . PHE A 1 182 ? -12.072 4.012 16.796 1.00 92.81 182 PHE A N 1
ATOM 1465 C CA . PHE A 1 182 ? -12.176 5.332 17.416 1.00 92.81 182 PHE A CA 1
ATOM 1466 C C . PHE A 1 182 ? -13.209 5.376 18.553 1.00 92.81 182 PHE A C 1
ATOM 1468 O O . PHE A 1 182 ? -13.013 6.117 19.517 1.00 92.81 182 PHE A O 1
ATOM 1475 N N . GLU A 1 183 ? -14.275 4.577 18.502 1.00 92.69 183 GLU A N 1
ATOM 1476 C CA . GLU A 1 183 ? -15.206 4.411 19.627 1.00 92.69 183 GLU A CA 1
ATOM 1477 C C . GLU A 1 183 ? -14.518 3.774 20.836 1.00 92.69 183 GLU A C 1
ATOM 1479 O O . GLU A 1 183 ? -14.582 4.329 21.938 1.00 92.69 183 GLU A O 1
ATOM 1484 N N . LYS A 1 184 ? -13.781 2.672 20.628 1.00 91.69 184 LYS A N 1
ATOM 1485 C CA . LYS A 1 184 ? -12.974 2.044 21.686 1.00 91.69 184 LYS A CA 1
ATOM 1486 C C . LYS A 1 184 ? -11.966 3.040 22.265 1.00 91.69 184 LYS A C 1
ATOM 1488 O O . LYS A 1 184 ? -11.739 3.065 23.476 1.00 91.69 184 LYS A O 1
ATOM 1493 N N . ALA A 1 185 ? -11.389 3.894 21.418 1.00 89.88 185 ALA A N 1
ATOM 1494 C CA . ALA A 1 185 ? -10.444 4.910 21.856 1.00 89.88 185 ALA A CA 1
ATOM 1495 C C . ALA A 1 185 ? -11.077 5.999 22.739 1.00 89.88 185 ALA A C 1
ATOM 1497 O O . ALA A 1 185 ? -10.438 6.483 23.674 1.00 89.88 185 ALA A O 1
ATOM 1498 N N . LYS A 1 186 ? -12.328 6.381 22.465 1.00 85.50 186 LYS A N 1
ATOM 1499 C CA . LYS A 1 186 ? -13.060 7.385 23.252 1.00 85.50 186 LYS A CA 1
ATOM 1500 C C . LYS A 1 186 ? -13.496 6.850 24.617 1.00 85.50 186 LYS A C 1
ATOM 1502 O O . LYS A 1 186 ? -13.376 7.573 25.597 1.00 85.50 186 LYS A O 1
ATOM 1507 N N . GLN A 1 187 ? -13.937 5.593 24.700 1.00 79.94 187 GLN A N 1
ATOM 1508 C CA . GLN A 1 187 ? -14.436 4.990 25.949 1.00 79.94 187 GLN A CA 1
ATOM 1509 C C . GLN A 1 187 ? -13.381 4.945 27.069 1.00 79.94 187 GLN A C 1
ATOM 1511 O O . GLN A 1 187 ? -13.729 5.074 28.237 1.00 79.94 187 GLN A O 1
ATOM 1516 N N . LYS A 1 188 ? -12.096 4.808 26.716 1.00 67.88 188 LYS A N 1
ATOM 1517 C CA . LYS A 1 188 ? -10.973 4.743 27.670 1.00 67.88 188 LYS A CA 1
ATOM 1518 C C . LYS A 1 188 ? -10.356 6.094 28.052 1.00 67.88 188 LYS A C 1
ATOM 1520 O O . LYS A 1 188 ? -9.445 6.117 28.870 1.00 67.88 188 LYS A O 1
ATOM 1525 N N . LYS A 1 189 ? -10.809 7.209 27.463 1.00 58.28 189 LYS A N 1
ATOM 1526 C CA . LYS A 1 189 ? -10.376 8.563 27.870 1.00 58.28 189 LYS A CA 1
ATOM 1527 C C . LYS A 1 189 ? -11.126 9.084 29.112 1.00 58.28 189 LYS A C 1
ATOM 1529 O O . LYS A 1 189 ? -10.841 10.197 29.546 1.00 58.28 189 LYS A O 1
ATOM 1534 N N . THR A 1 190 ? -12.052 8.289 29.652 1.00 48.53 190 THR A N 1
ATOM 1535 C CA . THR A 1 190 ? -12.805 8.507 30.903 1.00 48.53 190 THR A CA 1
ATOM 1536 C C . THR A 1 190 ? -12.232 7.637 32.006 1.00 48.53 190 THR A C 1
ATOM 1538 O O . THR A 1 190 ? -12.134 8.141 33.143 1.00 48.53 190 THR A O 1
#

pLDDT: mean 83.59, std 13.33, range [48.53, 98.38]

Radius of gyration: 19.16 Å; chains: 1; bounding box: 46×38×60 Å

Foldseek 3Di:
DQPDACVCLDLVNVCVVVVHDSVVCCVPQVDSLSVVLVVCLVLPPLSVVVVVDDVVNLVVLLPDDALVVQLVVLLVLLVSLLPRPPNLRLVVNLPPDDDPSSVVNVVVSVVSVVSSCVSVCVLCVQDPDPPVVVVVVSSVVSSCQSNCCVPPVDDDVNARCVDPVSSVVSSVVSSVSRVVRVVRSVVRVD